Protein AF-A0A061J2G9-F1 (afdb_monomer_lite)

pLDDT: mean 74.99, std 22.45, range [37.53, 98.69]

Radius of gyration: 54.93 Å; chains: 1; bounding box: 123×76×149 Å

Secondary structure (DSSP, 8-state):
----------------S---SS-SS-TTHHHHHHHHHHHHHHHHHHHHHHHHHHHHHHHHHHHHHHHHHHHHHHHHHHHHHHHHHHHHHHHHHHHHHHHHHHHHHHHHHHHHHHHHHHHHHHHHHHHHHHHHHHHHHTT-----PPP------SS--EEEETTEEEE----------------PPP-SS---------------TTHHHHHHHHHHHHHHHHHHHHHHHHHHHHHHHHHHHHHHHHHHT-

Sequence (250 aa):
MMPAAEMTLRHCLCFSSSLSFICGGWGGEGEARLHMALNGFEDENKSLRTKVLVLERELKRRTDECTKLRGELRDFGELKQKNESQRELILALREQIEFLRTAHASAVETLEKKVKEDRDREHRERLQSINARLGAEVCQTNRLPKKLPLEVGASGGLVPTSDGAQVVLKSSDISSLGFAPTQRPVDFLGGRQNPLRQSENAGSGGAEEDEAA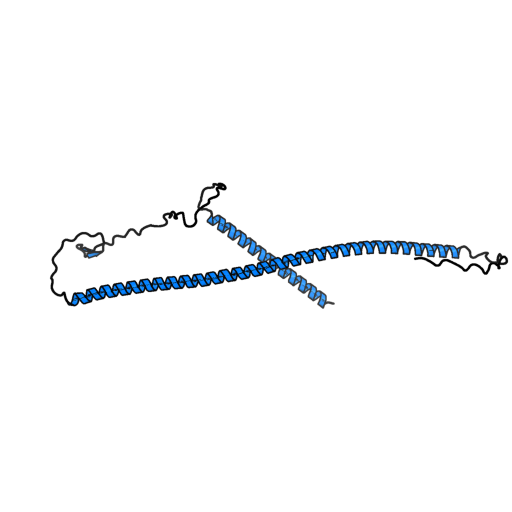RLMEMVKDEALLDVQHAEVADQEEKELRERFEALRRR

Structure (mmCIF, N/CA/C/O backbone):
data_AF-A0A061J2G9-F1
#
_entry.id   AF-A0A061J2G9-F1
#
loop_
_atom_site.group_PDB
_atom_site.id
_atom_site.type_symbol
_atom_site.label_atom_id
_atom_site.label_alt_id
_atom_site.label_comp_id
_atom_site.label_asym_id
_atom_site.label_entity_id
_atom_site.label_seq_id
_atom_site.pdbx_PDB_ins_code
_atom_site.Cartn_x
_atom_site.Cartn_y
_atom_site.Cartn_z
_atom_site.occupancy
_atom_site.B_iso_or_equiv
_atom_site.auth_seq_id
_atom_site.auth_comp_id
_atom_site.auth_asym_id
_atom_site.auth_atom_id
_atom_site.pdbx_PDB_model_num
ATOM 1 N N . MET A 1 1 ? 34.632 36.715 -35.355 1.00 37.69 1 MET A N 1
ATOM 2 C CA . MET A 1 1 ? 36.076 37.019 -35.396 1.00 37.69 1 MET A CA 1
ATOM 3 C C . MET A 1 1 ? 36.746 35.987 -36.288 1.00 37.69 1 MET A C 1
ATOM 5 O O . MET A 1 1 ? 36.924 34.853 -35.877 1.00 37.69 1 MET A O 1
ATOM 9 N N . MET A 1 2 ? 37.004 36.377 -37.532 1.00 44.62 2 MET A N 1
ATOM 10 C CA . MET A 1 2 ? 37.999 35.795 -38.440 1.00 44.62 2 MET A CA 1
ATOM 11 C C . MET A 1 2 ? 39.099 36.859 -38.523 1.00 44.62 2 MET A C 1
ATOM 13 O O . MET A 1 2 ? 38.743 38.043 -38.519 1.00 44.62 2 MET A O 1
ATOM 17 N N . PRO A 1 3 ? 40.392 36.497 -38.511 1.00 51.75 3 PRO A N 1
ATOM 18 C CA . PRO A 1 3 ? 41.088 36.424 -39.801 1.00 51.75 3 PRO A CA 1
ATOM 19 C C . PRO A 1 3 ? 42.292 35.460 -39.830 1.00 51.75 3 PRO A C 1
ATOM 21 O O . PRO A 1 3 ? 42.911 35.196 -38.807 1.00 51.75 3 PRO A O 1
ATOM 24 N N . ALA A 1 4 ? 42.643 34.987 -41.028 1.00 45.41 4 ALA A N 1
ATOM 25 C CA . ALA A 1 4 ? 44.014 34.965 -41.564 1.00 45.41 4 ALA A CA 1
ATOM 26 C C . ALA A 1 4 ? 44.034 34.129 -42.853 1.00 45.41 4 ALA A C 1
ATOM 28 O O . ALA A 1 4 ? 44.402 32.958 -42.865 1.00 45.41 4 ALA A O 1
ATOM 29 N N . ALA A 1 5 ? 43.614 34.754 -43.949 1.00 50.53 5 ALA A N 1
ATOM 30 C CA . ALA A 1 5 ? 44.111 34.417 -45.271 1.00 50.53 5 ALA A CA 1
ATOM 31 C C . ALA A 1 5 ? 45.144 35.490 -45.613 1.00 50.53 5 ALA A C 1
ATOM 33 O O . ALA A 1 5 ? 44.778 36.659 -45.578 1.00 50.53 5 ALA A O 1
ATOM 34 N N . GLU A 1 6 ? 46.395 35.107 -45.885 1.00 47.69 6 GLU A N 1
ATOM 35 C CA . GLU A 1 6 ? 47.205 35.654 -46.984 1.00 47.69 6 GLU A CA 1
ATOM 36 C C . GLU A 1 6 ? 48.650 35.125 -46.992 1.00 47.69 6 GLU A C 1
ATOM 38 O O . GLU A 1 6 ? 49.274 34.914 -45.959 1.00 47.69 6 GLU A O 1
ATOM 43 N N . MET A 1 7 ? 49.168 35.013 -48.219 1.00 44.81 7 MET A N 1
ATOM 44 C CA . MET A 1 7 ? 50.580 34.995 -48.610 1.00 44.81 7 MET A CA 1
ATOM 45 C C . MET A 1 7 ? 51.418 33.739 -48.339 1.00 44.81 7 MET A C 1
ATOM 47 O O . MET A 1 7 ? 52.171 33.660 -47.377 1.00 44.81 7 MET A O 1
ATOM 51 N N . THR A 1 8 ? 51.510 32.871 -49.354 1.00 48.22 8 THR A N 1
ATOM 52 C CA . THR A 1 8 ? 52.787 32.744 -50.091 1.00 48.22 8 THR A CA 1
ATOM 53 C C . THR A 1 8 ? 52.576 32.130 -51.475 1.00 48.22 8 THR A C 1
ATOM 55 O O . THR A 1 8 ? 52.364 30.935 -51.648 1.00 48.22 8 THR A O 1
ATOM 58 N N . LEU A 1 9 ? 52.636 33.000 -52.479 1.00 49.91 9 LEU A N 1
ATOM 59 C CA . LEU A 1 9 ? 52.784 32.682 -53.893 1.00 49.91 9 LEU A CA 1
ATOM 60 C C . LEU A 1 9 ? 54.260 32.910 -54.245 1.00 49.91 9 LEU A C 1
ATOM 62 O O . LEU A 1 9 ? 54.830 33.903 -53.797 1.00 49.91 9 LEU A O 1
ATOM 66 N N . ARG A 1 10 ? 54.797 32.063 -55.135 1.00 49.62 10 ARG A N 1
ATOM 67 C CA . ARG A 1 10 ? 56.100 32.139 -55.837 1.00 49.62 10 ARG A CA 1
ATOM 68 C C . ARG A 1 10 ? 57.242 31.347 -55.200 1.00 49.62 10 ARG A C 1
ATOM 70 O O . ARG A 1 10 ? 57.989 31.862 -54.385 1.00 49.62 10 ARG A O 1
ATOM 77 N N . HIS A 1 11 ? 57.461 30.140 -55.709 1.00 45.72 11 HIS A N 1
ATOM 78 C CA . HIS A 1 11 ? 58.651 29.812 -56.503 1.00 45.72 11 HIS A CA 1
ATOM 79 C C . HIS A 1 11 ? 58.467 28.420 -57.135 1.00 45.72 11 HIS A C 1
ATOM 81 O O . HIS A 1 11 ? 57.746 27.593 -56.591 1.00 45.72 11 HIS A O 1
ATOM 87 N N . CYS A 1 12 ? 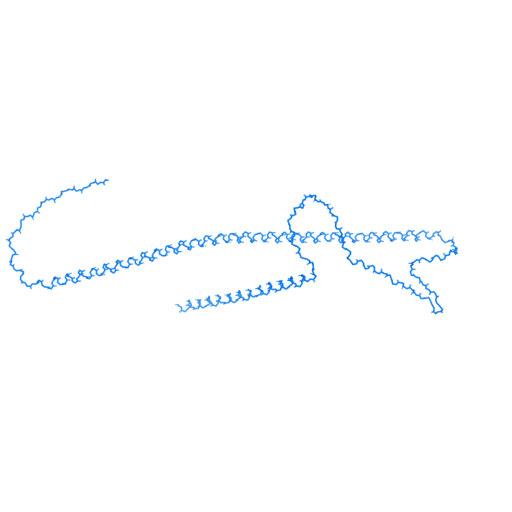59.118 28.192 -58.279 1.00 44.69 12 CYS A N 1
ATOM 88 C CA . CYS A 1 12 ? 59.150 26.950 -59.073 1.00 44.69 12 CYS A CA 1
ATOM 89 C C . CYS A 1 12 ? 58.088 26.791 -60.176 1.00 44.69 12 CYS A C 1
ATOM 91 O O . CYS A 1 12 ? 57.467 25.747 -60.335 1.00 44.69 12 CYS A O 1
ATOM 93 N N . LEU A 1 13 ? 57.991 27.805 -61.040 1.00 47.50 13 LEU A N 1
ATOM 94 C CA . LEU A 1 13 ? 57.798 27.580 -62.475 1.00 47.50 13 LEU A CA 1
ATOM 95 C C . LEU A 1 13 ? 59.172 27.683 -63.146 1.00 47.50 13 LEU A C 1
ATOM 97 O O . LEU A 1 13 ? 59.613 28.787 -63.431 1.00 47.50 13 LEU A O 1
ATOM 101 N N . CYS A 1 14 ? 59.859 26.550 -63.305 1.00 46.00 14 CYS A N 1
ATOM 102 C CA . CYS A 1 14 ? 60.983 26.347 -64.232 1.00 46.00 14 CYS A CA 1
ATOM 103 C C . CYS A 1 14 ? 61.368 24.860 -64.219 1.00 46.00 14 CYS A C 1
ATOM 105 O O . CYS A 1 14 ? 62.360 24.485 -63.613 1.00 46.00 14 CYS A O 1
ATOM 107 N N . PHE A 1 15 ? 60.553 24.007 -64.841 1.00 45.12 15 PHE A N 1
ATOM 108 C CA . PHE A 1 15 ? 61.012 22.742 -65.434 1.00 45.12 15 PHE A CA 1
ATOM 109 C C . PHE A 1 15 ? 59.975 22.293 -66.470 1.00 45.12 15 PHE A C 1
ATOM 111 O O . PHE A 1 15 ? 59.310 21.267 -66.360 1.00 45.12 15 PHE A O 1
ATOM 118 N N . SER A 1 16 ? 59.770 23.147 -67.469 1.00 50.19 16 SER A N 1
ATOM 119 C CA . SER A 1 16 ? 59.160 22.734 -68.720 1.00 50.19 16 SER A CA 1
ATOM 120 C C . SER A 1 16 ? 60.197 21.963 -69.540 1.00 50.19 16 SER A C 1
ATOM 122 O O . SER A 1 16 ? 61.340 22.392 -69.686 1.00 50.19 16 SER A O 1
ATOM 124 N N . SER A 1 17 ? 59.741 20.853 -70.118 1.00 49.09 17 SER A N 1
ATOM 125 C CA . SER A 1 17 ? 60.262 20.301 -71.373 1.00 49.09 17 SER A CA 1
ATOM 126 C C . SER A 1 17 ? 61.558 19.484 -71.308 1.00 49.09 17 SER A C 1
ATOM 128 O O . SER A 1 17 ? 62.581 19.931 -71.811 1.00 49.09 17 SER A O 1
ATOM 130 N N . SER A 1 18 ? 61.500 18.249 -70.783 1.00 50.78 18 SER A N 1
ATOM 131 C CA . SER A 1 18 ? 62.275 17.087 -71.297 1.00 50.78 18 SER A CA 1
ATOM 132 C C . SER A 1 18 ? 61.930 15.773 -70.574 1.00 50.78 18 SER A C 1
ATOM 134 O O . SER A 1 18 ? 62.790 15.138 -69.977 1.00 50.78 18 SER A O 1
ATOM 136 N N . LEU A 1 19 ? 60.667 15.341 -70.615 1.00 49.78 19 LEU A N 1
ATOM 137 C CA . LEU A 1 19 ? 60.272 13.984 -70.193 1.00 49.78 19 LEU A CA 1
ATOM 138 C C . LEU A 1 19 ? 59.046 13.521 -70.994 1.00 49.78 19 LEU A C 1
ATOM 140 O O . LEU A 1 19 ? 57.989 13.205 -70.465 1.00 49.78 19 LEU A O 1
ATOM 144 N N . SER A 1 20 ? 59.188 13.529 -72.318 1.00 51.31 20 SER A N 1
ATOM 145 C CA . SER A 1 20 ? 58.217 12.944 -73.259 1.00 51.31 20 SER A CA 1
ATOM 146 C C . SER A 1 20 ? 58.719 11.620 -73.839 1.00 51.31 20 SER A C 1
ATOM 148 O O . SER A 1 20 ? 58.294 11.202 -74.910 1.00 51.31 20 SER A O 1
ATOM 150 N N . PHE A 1 21 ? 59.656 10.959 -73.162 1.00 48.66 21 PHE A N 1
ATOM 151 C CA . PHE A 1 21 ? 60.282 9.741 -73.652 1.00 48.66 21 PHE A CA 1
ATOM 152 C C . PHE A 1 21 ? 60.485 8.805 -72.460 1.00 48.66 21 PHE A C 1
ATOM 154 O O . PHE A 1 21 ? 61.080 9.210 -71.469 1.00 48.66 21 PHE A O 1
ATOM 161 N N . ILE A 1 22 ? 59.986 7.570 -72.570 1.00 51.88 22 ILE A N 1
ATOM 162 C CA . ILE A 1 22 ? 59.881 6.531 -71.522 1.00 51.88 22 ILE A CA 1
ATOM 163 C C . ILE A 1 22 ? 58.623 6.643 -70.631 1.00 51.88 22 ILE A C 1
ATOM 165 O O . ILE A 1 22 ? 58.697 6.717 -69.414 1.00 51.88 22 ILE A O 1
ATOM 169 N N . CYS A 1 23 ? 57.436 6.589 -71.238 1.00 49.22 23 CYS A N 1
ATOM 170 C CA . CYS A 1 23 ? 56.221 6.085 -70.573 1.00 49.22 23 CYS A CA 1
ATOM 171 C C . CYS A 1 23 ? 55.341 5.340 -71.592 1.00 49.22 23 CYS A C 1
ATOM 173 O O . CYS A 1 23 ? 54.140 5.552 -71.703 1.00 49.22 23 CYS A O 1
ATOM 175 N N . GLY A 1 24 ? 55.967 4.487 -72.405 1.00 48.91 24 GLY A N 1
ATOM 176 C CA . GLY A 1 24 ? 55.263 3.501 -73.217 1.00 48.91 24 GLY A CA 1
ATOM 177 C C . GLY A 1 24 ? 55.342 2.151 -72.517 1.00 48.91 24 GLY A C 1
ATOM 178 O O . GLY A 1 24 ? 56.411 1.551 -72.515 1.00 48.91 24 GLY A O 1
ATOM 179 N N . GLY A 1 25 ? 54.238 1.686 -71.919 1.00 50.94 25 GLY A N 1
ATOM 180 C CA . GLY A 1 25 ? 54.074 0.254 -71.628 1.00 50.94 25 GLY A CA 1
ATOM 181 C C . GLY A 1 25 ? 53.716 -0.195 -70.206 1.00 50.94 25 GLY A C 1
ATOM 182 O O . GLY A 1 25 ? 53.929 -1.364 -69.926 1.00 50.94 25 GLY A O 1
ATOM 183 N N . TRP A 1 26 ? 53.182 0.655 -69.315 1.00 54.44 26 TRP A N 1
ATOM 184 C CA . TRP A 1 26 ? 52.713 0.222 -67.973 1.00 54.44 26 TRP A CA 1
ATOM 185 C C . TRP A 1 26 ? 51.351 0.830 -67.556 1.00 54.44 26 TRP A C 1
ATOM 187 O O . TRP A 1 26 ? 51.037 0.930 -66.375 1.00 54.44 26 TRP A O 1
ATOM 197 N N . GLY A 1 27 ? 50.530 1.270 -68.517 1.00 53.09 27 GLY A N 1
ATOM 198 C CA . GLY A 1 27 ? 49.334 2.089 -68.250 1.00 53.09 27 GLY A CA 1
ATOM 199 C C . GLY A 1 27 ? 48.033 1.349 -67.908 1.00 53.09 27 GLY A C 1
ATOM 200 O O . GLY A 1 27 ? 47.071 2.002 -67.542 1.00 53.09 27 GLY A O 1
ATOM 201 N N . GLY A 1 28 ? 47.964 0.017 -68.015 1.00 55.53 28 GLY A N 1
ATOM 202 C CA . GLY A 1 28 ? 46.698 -0.717 -67.820 1.00 55.53 28 GLY A CA 1
ATOM 203 C C . GLY A 1 28 ? 46.476 -1.267 -66.406 1.00 55.53 28 GLY A C 1
ATOM 204 O O . GLY A 1 28 ? 45.372 -1.213 -65.872 1.00 55.53 28 GLY A O 1
ATOM 205 N N . GLU A 1 29 ? 47.525 -1.795 -65.770 1.00 58.72 29 GLU A N 1
ATOM 206 C CA . GLU A 1 29 ? 47.385 -2.515 -64.493 1.00 58.72 29 GLU A CA 1
ATOM 207 C C . GLU A 1 29 ? 47.345 -1.585 -63.269 1.00 58.72 29 GLU A C 1
ATOM 209 O O . GLU A 1 29 ? 46.709 -1.908 -62.263 1.00 58.72 29 GLU A O 1
ATOM 214 N N . GLY A 1 30 ? 47.990 -0.415 -63.347 1.00 63.91 30 GLY A N 1
ATOM 215 C CA . GLY A 1 30 ? 47.999 0.579 -62.268 1.00 63.91 30 GLY A CA 1
ATOM 216 C C . GLY A 1 30 ? 46.649 1.275 -62.081 1.00 63.91 30 GLY A C 1
ATOM 217 O O . GLY A 1 30 ? 46.169 1.391 -60.954 1.00 63.91 30 GLY A O 1
ATOM 218 N N . GLU A 1 31 ? 45.996 1.672 -63.177 1.00 69.56 31 GLU A N 1
ATOM 219 C CA . GLU A 1 31 ? 44.665 2.297 -63.136 1.00 69.56 31 GLU A CA 1
ATOM 220 C C . GLU A 1 31 ? 43.588 1.314 -62.664 1.00 69.56 31 GLU A C 1
ATOM 222 O O . GLU A 1 31 ? 42.765 1.667 -61.820 1.00 69.56 31 GLU A O 1
ATOM 227 N N . ALA A 1 32 ? 43.639 0.054 -63.112 1.00 74.50 32 ALA A N 1
ATOM 228 C CA . ALA A 1 32 ? 42.714 -0.981 -62.653 1.00 74.50 32 ALA A CA 1
ATOM 229 C C . ALA A 1 32 ? 42.845 -1.254 -61.142 1.00 74.50 32 ALA A C 1
ATOM 231 O O . ALA A 1 32 ? 41.837 -1.401 -60.449 1.00 74.50 32 ALA A O 1
ATOM 232 N N . ARG A 1 33 ? 44.074 -1.267 -60.603 1.00 76.69 33 ARG A N 1
ATOM 233 C CA . ARG A 1 33 ? 44.311 -1.420 -59.156 1.00 76.69 33 ARG A CA 1
ATOM 234 C C . ARG A 1 33 ? 43.811 -0.227 -58.348 1.00 76.69 33 ARG A C 1
ATOM 236 O O . ARG A 1 33 ? 43.223 -0.432 -57.290 1.00 76.69 33 ARG A O 1
ATOM 243 N N . LEU A 1 34 ? 44.009 0.997 -58.835 1.00 80.88 34 LEU A N 1
ATOM 244 C CA . LEU A 1 34 ? 43.495 2.201 -58.177 1.00 80.88 34 LEU A CA 1
ATOM 245 C C . LEU A 1 34 ? 41.964 2.244 -58.195 1.00 80.88 34 LEU A C 1
ATOM 247 O O . LEU A 1 34 ? 41.359 2.560 -57.175 1.00 80.88 34 LEU A O 1
ATOM 251 N N . HIS A 1 35 ? 41.336 1.857 -59.306 1.00 77.56 35 HIS A N 1
ATOM 252 C CA . HIS A 1 35 ? 39.881 1.776 -59.413 1.00 77.56 35 HIS A CA 1
ATOM 253 C C . HIS A 1 35 ? 39.296 0.691 -58.494 1.00 77.56 35 HIS A C 1
ATOM 255 O O . HIS A 1 35 ? 38.289 0.918 -57.829 1.00 77.56 35 HIS A O 1
ATOM 261 N N . MET A 1 36 ? 39.938 -0.480 -58.396 1.00 78.81 36 MET A N 1
ATOM 262 C CA . MET A 1 36 ? 39.526 -1.516 -57.440 1.00 78.81 36 MET A CA 1
ATOM 263 C C . MET A 1 36 ? 39.691 -1.069 -55.982 1.00 78.81 36 MET A C 1
ATOM 265 O O . MET A 1 36 ? 38.806 -1.328 -55.170 1.00 78.81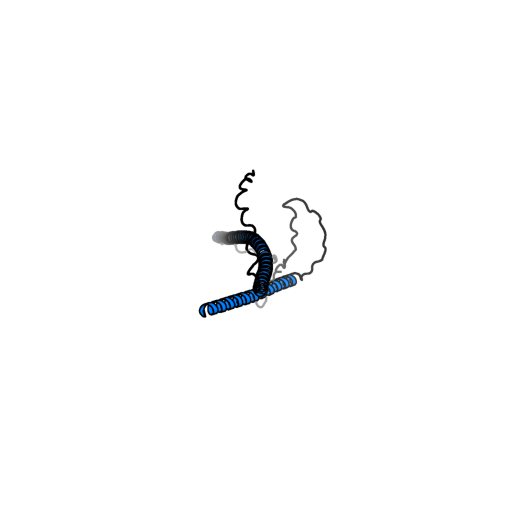 36 MET A O 1
ATOM 269 N N . ALA A 1 37 ? 40.782 -0.374 -55.648 1.00 85.69 37 ALA A N 1
ATOM 270 C CA . ALA A 1 37 ? 40.990 0.167 -54.307 1.00 85.69 37 ALA A CA 1
ATOM 271 C C . ALA A 1 37 ? 39.952 1.247 -53.962 1.00 85.69 37 ALA A C 1
ATOM 273 O O . ALA A 1 37 ? 39.377 1.214 -52.878 1.00 85.69 37 ALA A O 1
ATOM 274 N N . LEU A 1 38 ? 39.664 2.163 -54.893 1.00 88.38 38 LEU A N 1
ATOM 275 C CA . LEU A 1 38 ? 38.648 3.201 -54.722 1.00 88.38 38 LEU A CA 1
ATOM 276 C C . LEU A 1 38 ? 37.257 2.593 -54.492 1.00 88.38 38 LEU A C 1
ATOM 278 O O . LEU A 1 38 ? 36.586 2.969 -53.536 1.00 88.38 38 LEU A O 1
ATOM 282 N N . ASN A 1 39 ? 36.871 1.595 -55.294 1.00 87.88 39 ASN A N 1
ATOM 283 C CA . ASN A 1 39 ? 35.610 0.873 -55.113 1.00 87.88 39 ASN A CA 1
ATOM 284 C C . ASN A 1 39 ? 35.535 0.170 -53.746 1.00 87.88 39 ASN A C 1
ATOM 286 O O . ASN A 1 39 ? 34.500 0.220 -53.086 1.00 87.88 39 ASN A O 1
ATOM 290 N N . GLY A 1 40 ? 36.638 -0.437 -53.291 1.00 91.50 40 GLY A N 1
ATOM 291 C CA . GLY A 1 40 ? 36.725 -1.036 -51.957 1.00 91.50 40 GLY A CA 1
ATOM 292 C C . GLY A 1 40 ? 36.490 -0.012 -50.843 1.00 91.50 40 GLY A C 1
ATOM 293 O O . GLY A 1 40 ? 35.663 -0.237 -49.961 1.00 91.50 40 GLY A O 1
ATOM 294 N N . PHE A 1 41 ? 37.134 1.156 -50.929 1.00 92.06 41 PHE A N 1
ATOM 295 C CA . PHE A 1 41 ? 36.918 2.249 -49.978 1.00 92.06 41 PHE A CA 1
ATOM 296 C C . PHE A 1 41 ? 35.488 2.802 -50.019 1.00 92.06 41 PHE A C 1
ATOM 298 O O . PHE A 1 41 ? 34.935 3.163 -48.977 1.00 92.06 41 PHE A O 1
ATOM 305 N N . GLU A 1 42 ? 34.863 2.875 -51.194 1.00 93.88 42 GLU A N 1
ATOM 306 C CA . GLU A 1 42 ? 33.469 3.304 -51.324 1.00 93.88 42 GLU A CA 1
ATOM 307 C C . GLU A 1 42 ? 32.499 2.329 -50.651 1.00 93.88 42 GLU A C 1
ATOM 309 O O . GLU A 1 42 ? 31.582 2.761 -49.947 1.00 93.88 42 GLU A O 1
ATOM 314 N N . ASP A 1 43 ? 32.702 1.025 -50.824 1.00 94.50 43 ASP A N 1
ATOM 315 C CA . ASP A 1 43 ? 31.855 -0.001 -50.218 1.00 94.50 43 ASP A CA 1
ATOM 316 C C . ASP A 1 43 ? 32.051 -0.085 -48.699 1.00 94.50 43 ASP A C 1
ATOM 318 O O . ASP A 1 43 ? 31.074 -0.191 -47.947 1.00 94.50 43 ASP A O 1
ATOM 322 N N . GLU A 1 44 ? 33.284 0.084 -48.218 1.00 95.50 44 GLU A N 1
ATOM 323 C CA . GLU A 1 44 ? 33.571 0.252 -46.792 1.00 95.50 44 GLU A CA 1
ATOM 324 C C . GLU A 1 44 ? 32.880 1.495 -46.216 1.00 95.50 44 GLU A C 1
ATOM 326 O O . GLU A 1 44 ? 32.243 1.417 -45.164 1.00 95.50 44 GLU A O 1
ATOM 331 N N . ASN A 1 45 ? 32.919 2.632 -46.917 1.00 96.25 45 ASN A N 1
ATOM 332 C CA . ASN A 1 45 ? 32.254 3.860 -46.480 1.00 96.25 45 ASN A CA 1
ATOM 333 C C . ASN A 1 45 ? 30.726 3.685 -46.420 1.00 96.25 45 ASN A C 1
ATOM 335 O O . ASN A 1 45 ? 30.096 4.064 -45.430 1.00 96.25 45 ASN A O 1
ATOM 339 N N . LYS A 1 46 ? 30.116 3.039 -47.424 1.00 97.50 46 LYS A N 1
ATOM 340 C CA . LYS A 1 46 ? 28.680 2.691 -47.412 1.00 97.50 46 LYS A CA 1
ATOM 341 C C . LYS A 1 46 ? 28.332 1.771 -46.236 1.00 97.50 46 LYS A C 1
ATOM 343 O O . LYS A 1 46 ? 27.327 1.996 -45.552 1.00 97.50 46 LYS A O 1
ATOM 348 N N . SER A 1 47 ? 29.169 0.769 -45.966 1.00 97.44 47 SER A N 1
ATOM 349 C CA . SER A 1 47 ? 29.010 -0.144 -44.828 1.00 97.44 47 SER A CA 1
ATOM 350 C C . SER A 1 47 ? 29.077 0.606 -43.496 1.00 97.44 47 SER A C 1
ATOM 352 O O . SER A 1 47 ? 28.192 0.452 -42.652 1.00 97.44 47 SER A O 1
ATOM 354 N N . LEU A 1 48 ? 30.063 1.492 -43.327 1.00 97.75 48 LEU A N 1
ATOM 355 C CA . LEU A 1 48 ? 30.212 2.320 -42.130 1.00 97.75 48 LEU A CA 1
ATOM 356 C C . LEU A 1 48 ? 29.017 3.253 -41.925 1.00 97.75 48 LEU A C 1
ATOM 358 O O . LEU A 1 48 ? 28.472 3.293 -40.825 1.00 97.75 48 LEU A O 1
ATOM 362 N N . ARG A 1 49 ? 28.543 3.933 -42.974 1.00 97.88 49 ARG A N 1
ATOM 363 C CA . ARG A 1 49 ? 27.338 4.778 -42.899 1.00 97.88 49 ARG A CA 1
ATOM 364 C C . ARG A 1 49 ? 26.117 3.984 -42.450 1.00 97.88 49 ARG A C 1
ATOM 366 O O . ARG A 1 49 ? 25.364 4.440 -41.596 1.00 97.88 49 ARG A O 1
ATOM 373 N N . THR A 1 50 ? 25.944 2.775 -42.981 1.00 97.88 50 THR A N 1
ATOM 374 C CA . THR A 1 50 ? 24.832 1.897 -42.596 1.00 97.88 50 THR A CA 1
ATOM 375 C C . THR A 1 50 ? 24.934 1.483 -41.129 1.00 97.88 50 THR A C 1
ATOM 377 O O . THR A 1 50 ? 23.942 1.560 -40.405 1.00 97.88 50 THR A O 1
ATOM 380 N N . LYS A 1 51 ? 26.132 1.106 -40.662 1.00 98.31 51 LYS A N 1
ATOM 381 C CA . LYS A 1 51 ? 26.378 0.767 -39.251 1.00 98.31 51 LYS A CA 1
ATOM 382 C C . LYS A 1 51 ? 26.084 1.945 -38.326 1.00 98.31 51 LYS A C 1
ATOM 384 O O . LYS A 1 51 ? 25.389 1.760 -37.333 1.00 98.31 51 LYS A O 1
ATOM 389 N N . VAL A 1 52 ? 26.548 3.147 -38.670 1.00 98.38 52 VAL A N 1
ATOM 390 C CA . VAL A 1 52 ? 26.269 4.368 -37.897 1.00 98.38 52 VAL A CA 1
ATOM 391 C C . VAL A 1 52 ? 24.763 4.611 -37.800 1.00 98.38 52 VAL A C 1
ATOM 393 O O . VAL A 1 52 ? 24.250 4.756 -36.697 1.00 98.38 52 VAL A O 1
ATOM 396 N N . LEU A 1 53 ? 24.026 4.527 -38.912 1.00 98.25 53 LEU A N 1
ATOM 397 C CA . LEU A 1 53 ? 22.569 4.712 -38.914 1.00 98.25 53 LEU A CA 1
ATOM 398 C C . LEU A 1 53 ? 21.812 3.676 -38.071 1.00 98.25 53 LEU A C 1
ATOM 400 O O . LEU A 1 53 ? 20.730 3.970 -37.556 1.00 98.25 53 LEU A O 1
ATOM 404 N N . VAL A 1 54 ? 22.311 2.441 -37.985 1.00 98.44 54 VAL A N 1
ATOM 405 C CA . VAL A 1 54 ? 21.731 1.409 -37.112 1.00 98.44 54 VAL A CA 1
ATOM 406 C C . VAL A 1 54 ? 22.019 1.743 -35.651 1.00 98.44 54 VAL A C 1
ATOM 408 O O . VAL A 1 54 ? 21.089 1.769 -34.848 1.00 98.44 54 VAL A O 1
ATOM 411 N N . LEU A 1 55 ? 23.268 2.078 -35.323 1.00 98.38 55 LEU A N 1
ATOM 412 C CA . LEU A 1 55 ? 23.675 2.432 -33.963 1.00 98.38 55 LEU A CA 1
ATOM 413 C C . LEU A 1 55 ? 22.953 3.684 -33.446 1.00 98.38 55 LEU A C 1
ATOM 415 O O . LEU A 1 55 ? 22.526 3.707 -32.297 1.00 98.38 55 LEU A O 1
ATOM 419 N N . GLU A 1 56 ? 22.743 4.698 -34.284 1.00 98.44 56 GLU A N 1
ATOM 420 C CA . GLU A 1 56 ? 21.969 5.895 -33.931 1.00 98.44 56 GLU A CA 1
ATOM 421 C C . GLU A 1 56 ? 20.514 5.556 -33.590 1.00 98.44 56 GLU A C 1
ATOM 423 O O . GLU A 1 56 ? 19.966 6.039 -32.594 1.00 98.44 56 GLU A O 1
ATOM 428 N N . ARG A 1 57 ? 19.883 4.680 -34.385 1.00 98.38 57 ARG A N 1
ATOM 429 C CA . ARG A 1 57 ? 18.521 4.199 -34.119 1.00 98.38 57 ARG A CA 1
ATOM 430 C C . ARG A 1 57 ? 18.449 3.392 -32.828 1.00 98.38 57 ARG A C 1
ATOM 432 O O . ARG A 1 57 ? 17.515 3.575 -32.048 1.00 98.38 57 ARG A O 1
ATOM 439 N N . GLU A 1 58 ? 19.427 2.526 -32.584 1.00 98.50 58 GLU A N 1
ATOM 440 C CA . GLU A 1 58 ? 19.498 1.752 -31.348 1.00 98.50 58 GLU A CA 1
ATOM 441 C C . GLU A 1 58 ? 19.714 2.639 -30.126 1.00 98.50 58 GLU A C 1
ATOM 443 O O . GLU A 1 58 ? 19.016 2.462 -29.130 1.00 98.50 58 GLU A O 1
ATOM 448 N N . LEU A 1 59 ? 20.618 3.616 -30.206 1.00 98.50 59 LEU A N 1
ATOM 449 C CA . LEU A 1 59 ? 20.888 4.555 -29.122 1.00 98.50 59 LEU A CA 1
ATOM 450 C C . LEU A 1 59 ? 19.650 5.389 -28.792 1.00 98.50 59 LEU A C 1
ATOM 452 O O . LEU A 1 59 ? 19.323 5.559 -27.616 1.00 98.50 59 LEU A O 1
ATOM 456 N N . LYS A 1 60 ? 18.914 5.844 -29.813 1.00 98.62 60 LYS A N 1
ATOM 457 C CA . LYS A 1 60 ? 17.634 6.532 -29.622 1.00 98.62 60 LYS A CA 1
ATOM 458 C C . LYS A 1 60 ? 16.630 5.639 -28.892 1.00 98.62 60 LYS A C 1
ATOM 460 O O . LYS A 1 60 ? 16.141 6.025 -27.836 1.00 98.62 60 LYS A O 1
ATOM 465 N N . ARG A 1 61 ? 16.416 4.411 -29.377 1.00 98.56 61 ARG A N 1
ATOM 466 C CA . ARG A 1 61 ? 15.511 3.442 -28.737 1.00 98.56 61 ARG A CA 1
ATOM 467 C C . ARG A 1 61 ? 15.900 3.168 -27.281 1.00 98.56 61 ARG A C 1
ATOM 469 O O . ARG A 1 61 ? 15.044 3.200 -26.408 1.00 98.56 61 ARG A O 1
ATOM 476 N N . ARG A 1 62 ? 17.185 2.934 -26.998 1.00 98.50 62 ARG A N 1
ATOM 477 C CA . ARG A 1 62 ? 17.683 2.704 -25.629 1.00 98.50 62 ARG A CA 1
ATOM 478 C C . ARG A 1 62 ? 17.497 3.922 -24.732 1.00 98.50 62 ARG A C 1
ATOM 480 O O . ARG A 1 62 ? 17.240 3.768 -23.542 1.00 98.50 62 ARG A O 1
ATOM 487 N N . THR A 1 63 ? 17.620 5.123 -25.287 1.00 98.62 63 THR A N 1
ATOM 488 C CA . THR A 1 63 ? 17.367 6.367 -24.554 1.00 98.62 63 THR A CA 1
ATOM 489 C C . THR A 1 63 ? 15.885 6.489 -24.206 1.00 98.62 63 THR A C 1
ATOM 491 O O . THR A 1 63 ? 15.565 6.793 -23.059 1.00 98.62 63 THR A O 1
ATOM 494 N N . ASP A 1 64 ? 14.994 6.173 -25.146 1.00 98.56 64 ASP A N 1
ATOM 495 C CA . ASP A 1 64 ? 13.543 6.156 -24.928 1.00 98.56 64 ASP A CA 1
ATOM 496 C C . ASP A 1 64 ? 13.131 5.083 -23.895 1.00 98.56 64 ASP A C 1
ATOM 498 O O . ASP A 1 64 ? 12.312 5.332 -23.012 1.00 98.56 64 ASP A O 1
ATOM 502 N N . GLU A 1 65 ? 13.752 3.900 -23.926 1.00 98.62 65 GLU A N 1
ATOM 503 C CA . GLU A 1 65 ? 13.576 2.869 -22.892 1.00 98.62 65 GLU A CA 1
ATOM 504 C C . GLU A 1 65 ? 14.036 3.373 -21.514 1.00 98.62 65 GLU A C 1
ATOM 506 O O . GLU A 1 65 ? 13.321 3.223 -20.523 1.00 98.62 65 GLU A O 1
ATOM 511 N N . CYS A 1 66 ? 15.202 4.024 -21.437 1.00 98.62 66 CYS A N 1
ATOM 512 C CA . CYS A 1 66 ? 15.709 4.592 -20.187 1.00 98.62 66 CYS A CA 1
ATOM 513 C C . CYS A 1 66 ? 14.788 5.681 -19.619 1.00 98.62 66 CYS A C 1
ATOM 515 O O . CYS A 1 66 ? 14.623 5.767 -18.401 1.00 98.62 66 CYS A O 1
ATOM 517 N N . THR A 1 67 ? 14.209 6.542 -20.460 1.00 98.56 67 THR A N 1
ATOM 518 C CA . THR A 1 67 ? 13.284 7.586 -19.993 1.00 98.56 67 THR A CA 1
ATOM 519 C C . THR A 1 67 ? 11.978 6.984 -19.493 1.00 98.56 67 THR A C 1
ATOM 521 O O . THR A 1 67 ? 11.503 7.403 -18.435 1.00 98.56 67 THR A O 1
ATOM 524 N N . LYS A 1 68 ? 11.455 5.960 -20.179 1.00 98.62 68 LYS A N 1
ATOM 525 C CA . LYS A 1 68 ? 10.283 5.195 -19.742 1.00 98.62 68 LYS A CA 1
ATOM 526 C C . LYS A 1 68 ? 10.517 4.524 -18.385 1.00 98.62 68 LYS A C 1
ATOM 528 O O . LYS A 1 68 ? 9.751 4.772 -17.460 1.00 98.62 68 LYS A O 1
ATOM 533 N N . LEU A 1 69 ? 11.611 3.774 -18.229 1.00 98.69 69 LEU A N 1
ATOM 534 C CA . LEU A 1 69 ? 11.950 3.093 -16.970 1.00 98.69 69 LEU A CA 1
ATOM 535 C C . LEU A 1 69 ? 12.141 4.076 -15.805 1.00 98.69 69 LEU A C 1
ATOM 537 O O . LEU A 1 69 ? 11.740 3.801 -14.679 1.00 98.69 69 LEU A O 1
ATOM 541 N N . ARG A 1 70 ? 12.718 5.258 -16.058 1.00 98.56 70 ARG A N 1
ATOM 542 C CA . ARG A 1 70 ? 12.796 6.323 -15.042 1.00 98.56 70 ARG A CA 1
ATOM 543 C C . ARG A 1 70 ? 11.423 6.872 -14.657 1.00 98.56 70 ARG A C 1
ATOM 545 O O . ARG A 1 70 ? 11.271 7.323 -13.527 1.00 98.56 70 ARG A O 1
ATOM 552 N N . GLY A 1 71 ? 10.465 6.890 -15.583 1.00 98.62 71 GLY A N 1
ATOM 553 C CA . GLY A 1 71 ? 9.068 7.212 -15.294 1.00 98.62 71 GLY A CA 1
ATOM 554 C C . GLY A 1 71 ? 8.448 6.174 -14.369 1.00 98.62 71 GLY A C 1
ATOM 555 O O . GLY A 1 71 ? 8.049 6.519 -13.264 1.00 98.62 71 GLY A O 1
ATOM 556 N N . GLU A 1 72 ? 8.507 4.905 -14.766 1.00 98.50 72 GLU A N 1
ATOM 557 C CA . GLU A 1 72 ? 7.966 3.782 -13.988 1.00 98.50 72 GLU A CA 1
ATOM 558 C C . GLU A 1 72 ? 8.570 3.703 -12.575 1.00 98.50 72 GLU A C 1
ATOM 560 O O . GLU A 1 72 ? 7.855 3.464 -11.605 1.00 98.50 72 GLU A O 1
ATOM 565 N N . LEU A 1 73 ? 9.872 3.977 -12.419 1.00 98.44 73 LEU A N 1
ATOM 566 C CA . LEU A 1 73 ? 10.520 4.037 -11.103 1.00 98.44 73 LEU A CA 1
ATOM 567 C C . LEU A 1 73 ? 9.979 5.159 -10.207 1.00 98.44 73 LEU A C 1
ATOM 569 O O . LEU A 1 73 ? 9.919 4.982 -8.990 1.00 98.44 73 LEU A O 1
ATOM 573 N N . ARG A 1 74 ? 9.601 6.311 -10.777 1.00 98.31 74 ARG A N 1
ATOM 574 C CA . ARG A 1 74 ? 8.969 7.391 -10.002 1.00 98.31 74 ARG A CA 1
ATOM 575 C C . ARG A 1 74 ? 7.571 6.988 -9.562 1.00 98.31 74 ARG A C 1
ATOM 577 O O . ARG A 1 74 ? 7.272 7.112 -8.379 1.00 98.31 74 ARG A O 1
ATOM 584 N N . ASP A 1 75 ? 6.780 6.436 -10.476 1.00 98.25 75 ASP A N 1
ATOM 585 C CA . ASP A 1 75 ? 5.418 5.979 -10.188 1.00 98.25 75 ASP A CA 1
ATOM 586 C C . ASP A 1 75 ? 5.427 4.891 -9.099 1.00 98.25 75 ASP A C 1
ATOM 588 O O . ASP A 1 75 ? 4.635 4.925 -8.153 1.00 98.25 75 ASP A O 1
ATOM 592 N N . PHE A 1 76 ? 6.389 3.964 -9.167 1.00 98.50 76 PHE A N 1
ATOM 593 C CA . PHE A 1 76 ? 6.604 2.960 -8.125 1.00 98.50 76 PHE A CA 1
ATOM 594 C C . PHE A 1 76 ? 6.995 3.590 -6.780 1.00 98.50 76 PHE A C 1
ATOM 596 O O . PHE A 1 76 ? 6.527 3.148 -5.730 1.00 98.50 76 PHE A O 1
ATOM 603 N N . GLY A 1 77 ? 7.817 4.642 -6.794 1.00 98.38 77 GLY A N 1
ATOM 604 C CA . GLY A 1 77 ? 8.163 5.412 -5.599 1.00 98.38 77 GLY A CA 1
ATOM 605 C C . GLY A 1 77 ? 6.941 6.041 -4.922 1.00 98.38 77 GLY A C 1
ATOM 606 O O . GLY A 1 77 ? 6.781 5.919 -3.707 1.00 98.38 77 GLY A O 1
ATOM 607 N N . GLU A 1 78 ? 6.040 6.646 -5.698 1.00 98.06 78 GLU A N 1
ATOM 608 C CA . GLU A 1 78 ? 4.789 7.215 -5.178 1.00 98.06 78 GLU A CA 1
ATOM 609 C C . GLU A 1 78 ? 3.860 6.139 -4.603 1.00 98.06 78 GLU A C 1
ATOM 611 O O . GLU A 1 78 ? 3.262 6.322 -3.539 1.00 98.06 78 GLU A O 1
ATOM 616 N N . LEU A 1 79 ? 3.743 4.996 -5.287 1.00 98.38 79 LEU A N 1
ATOM 617 C CA . LEU A 1 79 ? 2.936 3.873 -4.813 1.00 98.38 79 LEU A CA 1
ATOM 618 C C . LEU A 1 79 ? 3.488 3.300 -3.504 1.00 98.38 79 LEU A C 1
ATOM 620 O O . LEU A 1 79 ? 2.720 3.022 -2.583 1.00 98.38 79 LEU A O 1
ATOM 624 N N . LYS A 1 80 ? 4.815 3.171 -3.399 1.00 98.56 80 LYS A N 1
ATOM 625 C CA . LYS A 1 80 ? 5.490 2.735 -2.175 1.00 98.56 80 LYS A CA 1
ATOM 626 C C . LYS A 1 80 ? 5.176 3.671 -1.008 1.00 98.56 80 LYS A C 1
ATOM 628 O O . LYS A 1 80 ? 4.777 3.189 0.047 1.00 98.56 80 LYS A O 1
ATOM 633 N N . GLN A 1 81 ? 5.270 4.986 -1.209 1.00 98.44 81 GLN A N 1
ATOM 634 C CA . GLN A 1 81 ? 4.950 5.971 -0.172 1.00 98.44 81 GLN A CA 1
ATOM 635 C C . GLN A 1 81 ? 3.483 5.876 0.277 1.00 98.44 81 GLN A C 1
ATOM 637 O O . GLN A 1 81 ? 3.190 5.904 1.473 1.00 98.44 81 GLN A O 1
ATOM 642 N N . LYS A 1 82 ? 2.546 5.710 -0.668 1.00 98.38 82 LYS A N 1
ATOM 643 C CA . LYS A 1 82 ? 1.128 5.477 -0.342 1.00 98.38 82 LYS A CA 1
ATOM 644 C C . LYS A 1 82 ? 0.953 4.198 0.477 1.00 98.38 82 LYS A C 1
ATOM 646 O O . LYS A 1 82 ? 0.256 4.226 1.488 1.00 98.38 82 LYS A O 1
ATOM 651 N N . ASN A 1 83 ? 1.607 3.105 0.088 1.00 98.56 83 ASN A N 1
ATOM 652 C CA . ASN A 1 83 ? 1.538 1.838 0.815 1.00 98.56 83 ASN A CA 1
ATOM 653 C C . ASN A 1 83 ? 2.090 1.963 2.244 1.00 98.56 83 ASN A C 1
ATOM 655 O O . ASN A 1 83 ? 1.459 1.481 3.180 1.00 98.56 83 ASN A O 1
ATOM 659 N N . GLU A 1 84 ? 3.216 2.653 2.428 1.00 98.50 84 GLU A N 1
ATOM 660 C CA . GLU A 1 84 ? 3.791 2.939 3.749 1.00 98.50 84 GLU A CA 1
ATOM 661 C C . GLU A 1 84 ? 2.816 3.746 4.618 1.00 98.50 84 GLU A C 1
ATOM 663 O O . GLU A 1 84 ? 2.503 3.324 5.730 1.00 98.50 84 GLU A O 1
ATOM 668 N N . SER A 1 85 ? 2.215 4.811 4.075 1.00 98.12 85 SER A N 1
ATOM 669 C CA . SER A 1 85 ? 1.214 5.606 4.807 1.00 98.12 85 SER A CA 1
ATOM 670 C C . SER A 1 85 ? -0.033 4.800 5.201 1.00 98.12 85 SER A C 1
ATOM 672 O O . SER A 1 85 ? -0.589 4.975 6.285 1.00 98.12 85 SER A O 1
ATOM 674 N N . GLN A 1 86 ? -0.466 3.866 4.348 1.00 98.56 86 GLN A N 1
ATOM 675 C CA . GLN A 1 86 ? -1.592 2.982 4.647 1.00 98.56 86 GLN A CA 1
ATOM 676 C C . GLN A 1 86 ? -1.233 1.962 5.731 1.00 98.56 86 GLN A C 1
ATOM 678 O O . GLN A 1 86 ? -2.061 1.681 6.595 1.00 98.56 86 GLN A O 1
ATOM 683 N N . ARG A 1 87 ? -0.002 1.432 5.730 1.00 98.62 87 ARG A N 1
ATOM 684 C CA . ARG A 1 87 ? 0.487 0.542 6.795 1.00 98.62 87 ARG A CA 1
ATOM 685 C C . ARG A 1 87 ? 0.504 1.253 8.144 1.00 98.62 87 ARG A C 1
ATOM 687 O O . ARG A 1 87 ? 0.022 0.683 9.118 1.00 98.62 87 ARG A O 1
ATOM 694 N N . GLU A 1 88 ? 1.000 2.487 8.195 1.00 98.50 88 GLU A N 1
ATOM 695 C CA . GLU A 1 88 ? 0.991 3.308 9.414 1.00 98.50 88 GLU A CA 1
ATOM 696 C C . GLU A 1 88 ? -0.435 3.548 9.924 1.00 98.50 88 GLU A C 1
ATOM 698 O O . GLU A 1 88 ? -0.711 3.356 11.109 1.00 98.50 88 GLU A O 1
ATOM 703 N N . LEU A 1 89 ? -1.371 3.876 9.027 1.00 98.50 89 LEU A N 1
ATOM 704 C CA . LEU A 1 89 ? -2.778 4.045 9.385 1.00 98.50 89 LEU A CA 1
ATOM 705 C C . LEU A 1 89 ? -3.394 2.753 9.943 1.00 98.50 89 LEU A C 1
ATOM 707 O O . LEU A 1 89 ? -4.105 2.794 10.944 1.00 98.50 89 LEU A O 1
ATOM 711 N N . ILE A 1 90 ? -3.116 1.601 9.326 1.00 98.50 90 ILE A N 1
ATOM 712 C CA . ILE A 1 90 ? -3.603 0.301 9.808 1.00 98.50 90 ILE A CA 1
ATOM 713 C C . ILE A 1 90 ? -3.072 0.011 11.214 1.00 98.50 90 ILE A C 1
ATOM 715 O O . ILE A 1 90 ? -3.827 -0.472 12.058 1.00 98.50 90 ILE A O 1
ATOM 719 N N . LEU A 1 91 ? -1.798 0.306 11.483 1.00 98.56 91 LEU A N 1
ATOM 720 C CA . LEU A 1 91 ? -1.216 0.135 12.815 1.00 98.56 91 LEU A CA 1
ATOM 721 C C . LEU A 1 91 ? -1.910 1.035 13.842 1.00 98.56 91 LEU A C 1
ATOM 723 O O . LEU A 1 91 ? -2.370 0.530 14.863 1.00 98.56 91 LEU A O 1
ATOM 727 N N . ALA A 1 92 ? -2.099 2.319 13.530 1.00 98.44 92 ALA A N 1
ATOM 728 C CA . ALA A 1 92 ? -2.802 3.251 14.410 1.00 98.44 92 ALA A CA 1
ATOM 729 C C . ALA A 1 92 ? -4.249 2.807 14.700 1.00 98.44 92 ALA A C 1
ATOM 731 O O . ALA A 1 92 ? -4.715 2.872 15.837 1.00 98.44 92 ALA A O 1
ATOM 732 N N . LEU A 1 93 ? -4.970 2.311 13.689 1.00 98.44 93 LEU A N 1
ATOM 733 C CA . LEU A 1 93 ? -6.329 1.792 13.865 1.00 98.44 93 LEU A CA 1
ATOM 734 C C . LEU A 1 93 ? -6.354 0.516 14.719 1.00 98.44 93 LEU A C 1
ATOM 736 O O . LEU A 1 93 ? -7.252 0.347 15.543 1.00 98.44 93 LEU A O 1
ATOM 740 N N . ARG A 1 94 ? -5.367 -0.375 14.568 1.00 98.50 94 ARG A N 1
ATOM 741 C CA . ARG A 1 94 ? -5.230 -1.568 15.421 1.00 98.50 94 ARG A CA 1
ATOM 742 C C . ARG A 1 94 ? -4.970 -1.189 16.877 1.00 98.50 94 ARG A C 1
ATOM 744 O O . ARG A 1 94 ? -5.603 -1.761 17.761 1.00 98.50 94 ARG A O 1
ATOM 751 N N . GLU A 1 95 ? -4.109 -0.206 17.122 1.00 98.50 95 GLU A N 1
ATOM 752 C CA . GLU A 1 95 ? -3.863 0.334 18.464 1.00 98.50 95 GLU A CA 1
ATOM 753 C C . GLU A 1 95 ? -5.137 0.930 19.077 1.00 98.50 95 GLU A C 1
ATOM 755 O O . GLU A 1 95 ? -5.447 0.660 20.237 1.00 98.50 95 GLU A O 1
ATOM 760 N N . GLN A 1 96 ? -5.930 1.673 18.296 1.00 98.25 96 GLN A N 1
ATOM 761 C CA . GLN A 1 96 ? -7.218 2.204 18.756 1.00 98.25 96 GLN A CA 1
ATOM 762 C C . GLN A 1 96 ? -8.214 1.098 19.113 1.00 98.25 96 GLN A C 1
ATOM 764 O O . GLN A 1 96 ? -8.895 1.194 20.134 1.00 98.25 96 GLN A O 1
ATOM 769 N N . ILE A 1 97 ? -8.299 0.040 18.304 1.00 98.56 97 ILE A N 1
ATOM 770 C CA . ILE A 1 97 ? -9.162 -1.111 18.600 1.00 98.56 97 ILE A CA 1
ATOM 771 C C . ILE A 1 97 ? -8.732 -1.774 19.909 1.00 98.56 97 ILE A C 1
ATOM 773 O O . ILE A 1 97 ? -9.585 -2.095 20.735 1.00 98.56 97 ILE A O 1
ATOM 777 N N . GLU A 1 98 ? -7.432 -1.958 20.127 1.00 98.56 98 GLU A N 1
ATOM 778 C CA . GLU A 1 98 ? -6.924 -2.586 21.347 1.00 98.56 98 GLU A CA 1
ATOM 779 C C . GLU A 1 98 ? -7.161 -1.713 22.586 1.00 98.56 98 GLU A C 1
ATOM 781 O O . GLU A 1 98 ? -7.615 -2.191 23.630 1.00 98.56 98 GLU A O 1
ATOM 786 N N . PHE A 1 99 ? -6.967 -0.401 22.454 1.00 98.31 99 PHE A N 1
ATOM 787 C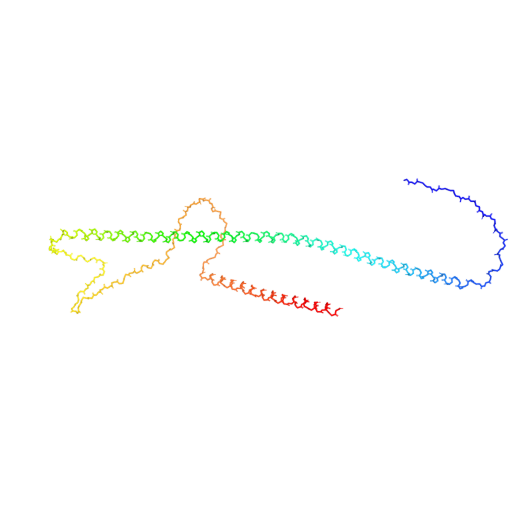 CA . PHE A 1 99 ? -7.330 0.559 23.490 1.00 98.31 99 PHE A CA 1
ATOM 788 C C . PHE A 1 99 ? -8.828 0.494 23.833 1.00 98.31 99 PHE A C 1
ATOM 790 O O . PHE A 1 99 ? -9.205 0.449 25.002 1.00 98.31 99 PHE A O 1
ATOM 797 N N . LEU A 1 100 ? -9.704 0.434 22.828 1.00 98.31 100 LEU A N 1
ATOM 798 C CA . LEU A 1 100 ? -11.147 0.334 23.056 1.00 98.31 100 LEU A CA 1
ATOM 799 C C . LEU A 1 100 ? -11.542 -1.005 23.688 1.00 98.31 100 LEU A C 1
ATOM 801 O O . LEU A 1 100 ? -12.401 -1.027 24.567 1.00 98.31 100 LEU A O 1
ATOM 805 N N . ARG A 1 101 ? -10.910 -2.114 23.290 1.00 98.44 101 ARG A N 1
ATOM 806 C CA . ARG A 1 101 ? -11.143 -3.440 23.886 1.00 98.44 101 ARG A CA 1
ATOM 807 C C . ARG A 1 101 ? -10.764 -3.473 25.359 1.00 98.44 101 ARG A C 1
ATOM 809 O O . ARG A 1 101 ? -11.553 -3.950 26.172 1.00 98.44 101 ARG A O 1
ATOM 816 N N . THR A 1 102 ? -9.596 -2.940 25.707 1.00 98.31 102 THR A N 1
ATOM 817 C CA . THR A 1 102 ? -9.130 -2.875 27.101 1.00 98.31 102 THR A CA 1
ATOM 818 C C . THR A 1 102 ? -10.004 -1.948 27.947 1.00 98.31 102 THR A C 1
ATOM 820 O O . THR A 1 102 ? -10.406 -2.323 29.049 1.00 98.31 102 THR A O 1
ATOM 823 N N . ALA A 1 103 ? -10.394 -0.784 27.417 1.00 97.94 103 ALA A N 1
ATOM 824 C CA . ALA A 1 103 ? -11.329 0.121 28.084 1.00 97.94 103 ALA A CA 1
ATOM 825 C C . ALA A 1 103 ? -12.712 -0.522 28.293 1.00 97.94 103 ALA A C 1
ATOM 827 O O . ALA A 1 103 ? -13.289 -0.410 29.374 1.00 97.94 103 ALA A O 1
ATOM 828 N N . HIS A 1 104 ? -13.227 -1.235 27.287 1.00 98.25 104 HIS A N 1
ATOM 829 C CA . HIS A 1 104 ? -14.491 -1.961 27.381 1.00 98.25 104 HIS A CA 1
ATOM 830 C C . HIS A 1 104 ? -14.425 -3.085 28.421 1.00 98.25 104 HIS A C 1
ATOM 832 O O . HIS A 1 104 ? -15.314 -3.178 29.262 1.00 98.25 104 HIS A O 1
ATOM 838 N N . ALA A 1 105 ? -13.370 -3.905 28.409 1.00 98.38 105 ALA A N 1
ATOM 839 C CA . ALA A 1 105 ? -13.171 -4.962 29.400 1.00 98.38 105 ALA A CA 1
ATOM 840 C C . ALA A 1 105 ? -13.143 -4.392 30.828 1.00 98.38 105 ALA A C 1
ATOM 842 O O . ALA A 1 105 ? -13.873 -4.865 31.695 1.00 98.38 105 ALA A O 1
ATOM 843 N N . SER A 1 106 ? -12.398 -3.303 31.043 1.00 98.38 106 SER A N 1
ATOM 844 C CA . SER A 1 106 ? -12.365 -2.611 32.333 1.00 98.38 106 SER A CA 1
ATOM 845 C C . SER A 1 106 ? -13.746 -2.083 32.745 1.00 98.38 106 SER A C 1
ATOM 847 O O . SER A 1 106 ? -14.168 -2.270 33.887 1.00 98.38 106 SER A O 1
ATOM 849 N N . ALA A 1 107 ? -14.496 -1.472 31.823 1.00 98.25 107 ALA A N 1
ATOM 850 C CA . ALA A 1 107 ? -15.847 -0.996 32.103 1.00 98.25 107 ALA A CA 1
ATOM 851 C C . ALA A 1 107 ? -16.794 -2.147 32.493 1.00 98.25 107 ALA A C 1
ATOM 853 O O . ALA A 1 107 ? -17.534 -2.024 33.471 1.00 98.25 107 ALA A O 1
ATOM 854 N N . VAL A 1 108 ? -16.729 -3.284 31.794 1.00 98.50 108 VAL A N 1
ATOM 855 C CA . VAL A 1 108 ? -17.514 -4.485 32.120 1.00 98.50 108 VAL A CA 1
ATOM 856 C C . VAL A 1 108 ? -17.167 -5.009 33.515 1.00 98.50 108 VAL A C 1
ATOM 858 O O . VAL A 1 108 ? -18.073 -5.201 34.324 1.00 98.50 108 VAL A O 1
ATOM 861 N N . GLU A 1 109 ? -15.883 -5.133 33.859 1.00 98.31 109 GLU A N 1
ATOM 862 C CA . GLU A 1 109 ? -15.453 -5.556 35.200 1.00 98.31 109 GLU A CA 1
ATOM 863 C C . GLU A 1 109 ? -15.970 -4.617 36.302 1.00 98.31 109 GLU A C 1
ATOM 865 O O . GLU A 1 109 ? -16.414 -5.066 37.365 1.00 98.31 109 GLU A O 1
ATOM 870 N N . THR A 1 110 ? -15.962 -3.299 36.064 1.00 98.38 110 THR A N 1
ATOM 871 C CA . THR A 1 110 ? -16.506 -2.339 37.040 1.00 98.38 110 THR A CA 1
ATOM 872 C C . THR A 1 110 ? -18.015 -2.4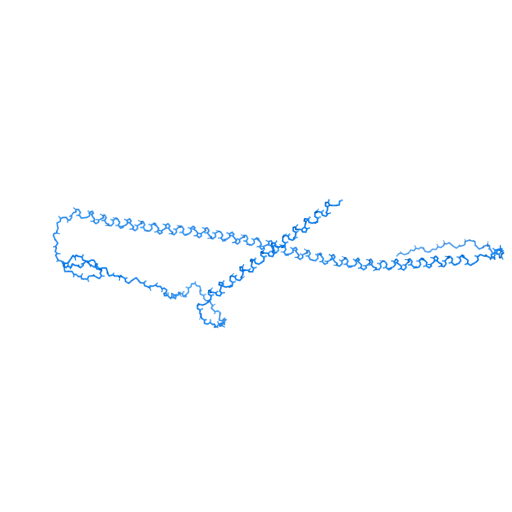96 37.231 1.00 98.38 110 THR A C 1
ATOM 874 O O . THR A 1 110 ? -18.493 -2.404 38.367 1.00 98.38 110 THR A O 1
ATOM 877 N N . LEU A 1 111 ? -18.763 -2.778 36.159 1.00 98.12 111 LEU A N 1
ATOM 878 C CA . LEU A 1 111 ? -20.201 -3.037 36.222 1.00 98.12 111 LEU A CA 1
ATOM 879 C C . LEU A 1 111 ? -20.497 -4.339 36.967 1.00 98.12 111 LEU A C 1
ATOM 881 O O . LEU A 1 111 ? -21.334 -4.347 37.868 1.00 98.12 111 LEU A O 1
ATOM 885 N N . GLU A 1 112 ? -19.782 -5.419 36.663 1.00 98.31 112 GLU A N 1
ATOM 886 C CA . GLU A 1 112 ? -19.934 -6.702 37.354 1.00 98.31 112 GLU A CA 1
ATOM 887 C C . GLU A 1 112 ? -19.640 -6.581 38.851 1.00 98.31 112 GLU A C 1
ATOM 889 O O . GLU A 1 112 ? -20.393 -7.095 39.687 1.00 98.31 112 GLU A O 1
ATOM 894 N N . LYS A 1 113 ? -18.590 -5.832 39.210 1.00 98.44 113 LYS A N 1
ATOM 895 C CA . LYS A 1 113 ? -18.268 -5.527 40.605 1.00 98.44 113 LYS A CA 1
ATOM 896 C C . LYS A 1 113 ? -19.406 -4.772 41.291 1.00 98.44 113 LYS A C 1
ATOM 898 O O . LYS A 1 113 ? -19.780 -5.140 42.404 1.00 98.44 113 LYS A O 1
ATOM 903 N N . LYS A 1 114 ? -19.986 -3.759 40.641 1.00 97.94 114 LYS A N 1
ATOM 904 C CA . LYS A 1 114 ? -21.119 -2.993 41.189 1.00 97.94 114 LYS A CA 1
ATOM 905 C C . LYS A 1 114 ? -22.360 -3.856 41.378 1.00 97.94 114 LYS A C 1
ATOM 907 O O . LYS A 1 114 ? -22.945 -3.845 42.456 1.00 97.94 114 LYS A O 1
ATOM 912 N N . VAL A 1 115 ? -22.687 -4.685 40.391 1.00 98.44 115 VAL A N 1
ATOM 913 C CA . VAL A 1 115 ? -23.795 -5.643 40.474 1.00 98.44 115 VAL A CA 1
ATOM 914 C C . VAL A 1 115 ? -23.596 -6.620 41.638 1.00 98.44 115 VAL A C 1
ATOM 916 O O . VAL A 1 115 ? -24.545 -6.922 42.363 1.00 98.44 115 VAL A O 1
ATOM 919 N N . LYS A 1 116 ? -22.370 -7.107 41.859 1.00 98.31 116 LYS A N 1
ATOM 920 C CA . LYS A 1 116 ? -22.054 -7.960 43.011 1.00 98.31 116 LYS A CA 1
ATOM 921 C C . LYS A 1 116 ? -22.198 -7.209 44.339 1.00 98.31 116 LYS A C 1
ATOM 923 O O . LYS A 1 116 ? -22.841 -7.721 45.249 1.00 98.31 116 LYS A O 1
ATOM 928 N N . GLU A 1 117 ? -21.658 -5.994 44.438 1.00 98.00 117 GLU A N 1
ATOM 929 C CA . GLU A 1 117 ? -21.786 -5.137 45.626 1.00 98.00 117 GLU A CA 1
ATOM 930 C C . GLU A 1 117 ? -23.254 -4.850 45.979 1.00 98.00 117 GLU A C 1
ATOM 932 O O . GLU A 1 117 ? -23.602 -4.849 47.162 1.00 98.00 117 GLU A O 1
ATOM 937 N N . ASP A 1 118 ? -24.107 -4.622 44.977 1.00 97.81 118 ASP A N 1
ATOM 938 C CA . ASP A 1 118 ? -25.543 -4.391 45.153 1.00 97.81 118 ASP A CA 1
ATOM 939 C C . ASP A 1 118 ? -26.260 -5.650 45.665 1.00 97.81 118 ASP A C 1
ATOM 941 O O . ASP A 1 118 ? -27.005 -5.568 46.642 1.00 97.81 118 ASP A O 1
ATOM 945 N N . ARG A 1 119 ? -25.972 -6.829 45.092 1.00 97.88 119 ARG A N 1
ATOM 946 C CA . ARG A 1 119 ? -26.511 -8.117 45.578 1.00 97.88 119 ARG A CA 1
ATOM 947 C C . ARG A 1 119 ? -26.076 -8.417 47.013 1.00 97.88 119 ARG A C 1
ATOM 949 O O . ARG A 1 119 ? -26.895 -8.821 47.837 1.00 97.88 119 ARG A O 1
ATOM 956 N N . ASP A 1 120 ? -24.802 -8.194 47.330 1.00 97.94 120 ASP A N 1
ATOM 957 C CA . ASP A 1 120 ? -24.262 -8.412 48.674 1.00 97.94 120 ASP A CA 1
ATOM 958 C C . ASP A 1 120 ? -24.871 -7.430 49.686 1.00 97.94 120 ASP A C 1
ATOM 960 O O . ASP A 1 120 ? -25.121 -7.791 50.839 1.00 97.94 120 ASP A O 1
ATOM 964 N N . ARG A 1 121 ? -25.122 -6.180 49.273 1.00 98.00 121 ARG A N 1
ATOM 965 C CA . ARG A 1 121 ? -25.803 -5.169 50.094 1.00 98.00 121 ARG A CA 1
ATOM 966 C C . ARG A 1 121 ? -27.236 -5.590 50.391 1.00 98.00 121 ARG A C 1
ATOM 968 O O . ARG A 1 121 ? -27.597 -5.650 51.563 1.00 98.00 121 ARG A O 1
ATOM 975 N N . GLU A 1 122 ? -27.996 -5.961 49.366 1.00 97.31 122 GLU A N 1
ATOM 976 C CA . GLU A 1 122 ? -29.373 -6.429 49.522 1.00 97.31 122 GLU A CA 1
ATOM 977 C C . GLU A 1 122 ? -29.441 -7.673 50.423 1.00 97.31 122 GLU A C 1
ATOM 979 O O . GLU A 1 122 ? -30.285 -7.769 51.315 1.00 97.31 122 GLU A O 1
ATOM 984 N N . HIS A 1 123 ? -28.513 -8.620 50.257 1.00 97.25 123 HIS A N 1
ATOM 985 C CA . HIS A 1 123 ? -28.434 -9.796 51.118 1.00 97.25 123 HIS A CA 1
ATOM 986 C C . HIS A 1 123 ? -28.171 -9.427 52.588 1.00 97.25 123 HIS A C 1
ATOM 988 O O . HIS A 1 123 ? -28.846 -9.945 53.483 1.00 97.25 123 HIS A O 1
ATOM 994 N N . ARG A 1 124 ? -27.240 -8.496 52.851 1.00 97.38 124 ARG A N 1
ATOM 995 C CA . ARG A 1 124 ? -26.977 -7.985 54.207 1.00 97.38 124 ARG A CA 1
ATOM 996 C C . ARG A 1 124 ? -28.203 -7.297 54.806 1.00 97.38 124 ARG A C 1
ATOM 998 O O . ARG A 1 124 ? -28.522 -7.561 55.962 1.00 97.38 124 ARG A O 1
ATOM 1005 N N . GLU A 1 125 ? -28.906 -6.469 54.038 1.00 96.31 125 GLU A N 1
ATOM 1006 C CA . GLU A 1 125 ? -30.131 -5.783 54.479 1.00 96.31 125 GLU A CA 1
ATOM 1007 C C . GLU A 1 125 ? -31.256 -6.776 54.817 1.00 96.31 125 GLU A C 1
ATOM 1009 O O . GLU A 1 125 ? -31.932 -6.636 55.843 1.00 96.31 125 GLU A O 1
ATOM 1014 N N . ARG A 1 126 ? -31.420 -7.836 54.013 1.00 95.75 126 ARG A N 1
ATOM 1015 C CA . ARG A 1 126 ? -32.374 -8.925 54.285 1.00 95.75 126 ARG A CA 1
ATOM 1016 C C . ARG A 1 126 ? -32.032 -9.669 55.579 1.00 95.75 126 ARG A C 1
ATOM 1018 O O . ARG A 1 126 ? -32.920 -9.883 56.402 1.00 95.75 126 ARG A O 1
ATOM 1025 N N . LEU A 1 127 ? -30.762 -10.021 55.795 1.00 95.25 127 LEU A N 1
ATOM 1026 C CA . LEU A 1 127 ? -30.315 -10.674 57.033 1.00 95.25 127 LEU A CA 1
ATOM 1027 C C . LEU A 1 127 ? -30.506 -9.779 58.261 1.00 95.25 127 LEU A C 1
ATOM 1029 O O . LEU A 1 127 ? -30.991 -10.247 59.289 1.00 95.25 127 LEU A O 1
ATOM 1033 N N . GLN A 1 128 ? -30.176 -8.489 58.156 1.00 94.88 128 GLN A N 1
ATOM 1034 C CA . GLN A 1 128 ? -30.408 -7.519 59.230 1.00 94.88 128 GLN A CA 1
ATOM 1035 C C . GLN A 1 128 ? -31.899 -7.399 59.563 1.00 94.88 128 GLN A C 1
ATOM 1037 O O . GLN A 1 128 ? -32.268 -7.415 60.735 1.00 94.88 128 GLN A O 1
ATOM 1042 N N . SER A 1 129 ? -32.761 -7.358 58.544 1.00 93.75 129 SER A N 1
ATOM 1043 C CA . SER A 1 129 ? -34.217 -7.308 58.717 1.00 93.75 129 SER A CA 1
ATOM 1044 C C . SER A 1 129 ? -34.770 -8.561 59.406 1.00 93.75 129 SER A C 1
ATOM 1046 O O . SER A 1 129 ? -35.628 -8.455 60.282 1.00 93.75 129 SER A O 1
ATOM 1048 N N . ILE A 1 130 ? -34.274 -9.751 59.047 1.00 93.00 130 ILE A N 1
ATOM 1049 C CA . ILE A 1 130 ? -34.657 -11.023 59.685 1.00 93.00 130 ILE A CA 1
ATOM 1050 C C . ILE A 1 130 ? -34.182 -11.062 61.142 1.00 93.00 130 ILE A C 1
ATOM 1052 O O . ILE A 1 130 ? -34.974 -11.362 62.035 1.00 93.00 130 ILE A O 1
ATOM 1056 N N . ASN A 1 131 ? -32.924 -10.700 61.399 1.00 90.44 131 ASN A N 1
ATOM 1057 C CA . ASN A 1 131 ? -32.369 -10.666 62.752 1.00 90.44 131 ASN A CA 1
ATOM 1058 C C . ASN A 1 131 ? -33.105 -9.669 63.653 1.00 90.44 131 ASN A C 1
ATOM 1060 O O . ASN A 1 131 ? -33.341 -9.971 64.818 1.00 90.44 131 ASN A O 1
ATOM 1064 N N . ALA A 1 132 ? -33.519 -8.515 63.124 1.00 89.75 132 ALA A N 1
ATOM 1065 C CA . ALA A 1 132 ? -34.324 -7.552 63.871 1.00 89.75 132 ALA A CA 1
ATOM 1066 C C . ALA A 1 132 ? -35.698 -8.125 64.273 1.00 89.75 132 ALA A C 1
ATOM 1068 O O . ALA A 1 132 ? -36.160 -7.875 65.385 1.00 89.75 132 ALA A O 1
ATOM 1069 N N . ARG A 1 133 ? -36.336 -8.929 63.408 1.00 87.25 133 ARG A N 1
ATOM 1070 C CA . ARG A 1 133 ? -37.609 -9.606 63.718 1.00 87.25 133 ARG A CA 1
ATOM 1071 C C . ARG A 1 133 ? -37.436 -10.709 64.763 1.00 87.25 133 ARG A C 1
ATOM 1073 O O . ARG A 1 133 ? -38.166 -10.720 65.746 1.00 87.25 133 ARG A O 1
ATOM 1080 N N . LEU A 1 134 ? -36.442 -11.581 64.596 1.00 82.31 134 LEU A N 1
ATOM 1081 C CA . LEU A 1 134 ? -36.159 -12.671 65.542 1.00 82.31 134 LEU A CA 1
ATOM 1082 C C . LEU A 1 134 ? -35.682 -12.152 66.909 1.00 82.31 134 LEU A C 1
ATOM 1084 O O . LEU A 1 134 ? -36.069 -12.683 67.945 1.00 82.31 134 LEU A O 1
ATOM 1088 N N . GLY A 1 135 ? -34.891 -11.076 66.931 1.00 67.44 135 GLY A N 1
ATOM 1089 C CA . GLY A 1 135 ? -34.478 -10.402 68.165 1.00 67.44 135 GLY A CA 1
ATOM 1090 C C . GLY A 1 135 ? -35.637 -9.721 68.904 1.00 67.44 135 GLY A C 1
ATOM 1091 O O . GLY A 1 135 ? -35.601 -9.619 70.127 1.00 67.44 135 GLY A O 1
ATOM 1092 N N . ALA A 1 136 ? -36.688 -9.306 68.188 1.00 58.12 136 ALA A N 1
ATOM 1093 C CA . ALA A 1 136 ? -37.917 -8.786 68.787 1.00 58.12 136 ALA A CA 1
ATOM 1094 C C . ALA A 1 136 ? -38.851 -9.897 69.317 1.00 58.12 136 ALA A C 1
ATOM 1096 O O . ALA A 1 136 ? -39.620 -9.655 70.250 1.00 58.12 136 ALA A O 1
ATOM 1097 N N . GLU A 1 137 ? -38.771 -11.119 68.779 1.00 52.75 137 GLU A N 1
ATOM 1098 C CA . GLU A 1 137 ? -39.604 -12.256 69.206 1.00 52.75 137 GLU A CA 1
ATOM 1099 C C . GLU A 1 137 ? -39.222 -12.833 70.580 1.00 52.75 137 GLU A C 1
ATOM 1101 O O . GLU A 1 137 ? -40.074 -13.422 71.246 1.00 52.75 137 GLU A O 1
ATOM 1106 N N . VAL A 1 138 ? -38.011 -12.576 71.089 1.00 49.03 138 VAL A N 1
ATOM 1107 C CA . VAL A 1 138 ? -37.602 -13.000 72.447 1.00 49.03 138 VAL A CA 1
ATOM 1108 C C . VAL A 1 138 ? -38.405 -12.285 73.558 1.00 49.03 138 VAL A C 1
ATOM 1110 O O . VAL A 1 138 ? -38.430 -12.752 74.694 1.00 49.03 138 VAL A O 1
ATOM 1113 N N . CYS A 1 139 ? -39.154 -11.219 73.239 1.00 44.53 139 CYS A N 1
ATOM 1114 C CA . CYS A 1 139 ? -40.051 -10.528 74.179 1.00 44.53 139 CYS A CA 1
ATOM 1115 C C . CYS A 1 139 ? -41.558 -10.759 73.939 1.00 44.53 139 CYS A C 1
ATOM 1117 O O . CYS A 1 139 ? -42.370 -10.135 74.624 1.00 44.53 139 CYS A O 1
ATOM 1119 N N . GLN A 1 140 ? -41.974 -11.627 73.006 1.00 47.06 140 GLN A N 1
ATOM 1120 C CA . GLN A 1 140 ? -43.404 -11.861 72.724 1.00 47.06 140 GLN A CA 1
ATOM 1121 C C . GLN A 1 140 ? -43.838 -13.329 72.834 1.00 47.06 140 GLN A C 1
ATOM 1123 O O . GLN A 1 140 ? -44.693 -13.804 72.093 1.00 47.06 140 GLN A O 1
ATOM 1128 N N . THR A 1 141 ? -43.360 -14.050 73.844 1.00 39.16 141 THR A N 1
ATOM 1129 C CA . THR A 1 141 ? -44.041 -15.256 74.339 1.00 39.16 141 THR A CA 1
ATOM 1130 C C . THR A 1 141 ? -45.170 -14.862 75.285 1.00 39.16 141 THR A C 1
ATOM 1132 O O . THR A 1 141 ? -45.043 -14.994 76.492 1.00 39.16 141 THR A O 1
ATOM 1135 N N . ASN A 1 142 ? -46.268 -14.330 74.739 1.00 43.09 142 ASN A N 1
ATOM 1136 C CA . ASN A 1 142 ? -47.607 -14.377 75.345 1.00 43.09 142 ASN A CA 1
ATOM 1137 C C . ASN A 1 142 ? -48.647 -13.801 74.373 1.00 43.09 142 ASN A C 1
ATOM 1139 O O . ASN A 1 142 ? -49.089 -12.667 74.543 1.00 43.09 142 ASN A O 1
ATOM 1143 N N . ARG A 1 143 ? -49.083 -14.584 73.376 1.00 40.25 143 ARG A N 1
ATOM 1144 C CA . ARG A 1 143 ? -50.495 -14.589 72.946 1.00 40.25 143 ARG A CA 1
ATOM 1145 C C . ARG A 1 143 ? -50.810 -15.732 71.978 1.00 40.25 143 ARG A C 1
ATOM 1147 O O . ARG A 1 143 ? -50.375 -15.761 70.835 1.00 40.25 143 ARG A O 1
ATOM 1154 N N . LEU A 1 144 ? -51.630 -16.641 72.498 1.00 43.81 144 LEU A N 1
ATOM 1155 C CA . LEU A 1 144 ? -52.420 -17.668 71.817 1.00 43.81 144 LEU A CA 1
ATOM 1156 C C . LEU A 1 144 ? -53.139 -17.102 70.564 1.00 43.81 144 LEU A C 1
ATOM 1158 O O . LEU A 1 144 ? -53.606 -15.958 70.614 1.00 43.81 144 LEU A O 1
ATOM 1162 N N . PRO A 1 145 ? -53.295 -17.868 69.465 1.00 47.31 145 PRO A N 1
ATOM 1163 C CA . PRO A 1 145 ? -53.748 -17.312 68.197 1.00 47.31 145 PRO A CA 1
ATOM 1164 C C . PRO A 1 145 ? -55.270 -17.130 68.170 1.00 47.31 145 PRO A C 1
ATOM 1166 O O . PRO A 1 145 ? -56.043 -18.072 68.361 1.00 47.31 145 PRO A O 1
ATOM 1169 N N . LYS A 1 146 ? -55.716 -15.905 67.873 1.00 40.66 146 LYS A N 1
ATOM 1170 C CA . LYS A 1 146 ? -57.083 -15.641 67.413 1.00 40.66 146 LYS A CA 1
ATOM 1171 C C . LYS A 1 146 ? -57.182 -16.062 65.949 1.00 40.66 146 LYS A C 1
ATOM 1173 O O . LYS A 1 146 ? -56.491 -15.507 65.100 1.00 40.66 146 LYS A O 1
ATOM 1178 N N . LYS A 1 147 ? -58.067 -17.024 65.674 1.00 44.94 147 LYS A N 1
ATOM 1179 C CA . LYS A 1 147 ? -58.569 -17.333 64.330 1.00 44.94 147 LYS A CA 1
ATOM 1180 C C . LYS A 1 147 ? -59.009 -16.039 63.642 1.00 44.94 147 LYS A C 1
ATOM 1182 O O . LYS A 1 147 ? -59.904 -15.359 64.143 1.00 44.94 147 LYS A O 1
ATOM 1187 N N . LEU A 1 148 ? -58.413 -15.749 62.493 1.00 42.22 148 LEU A N 1
ATOM 1188 C CA . LEU A 1 148 ? -58.978 -14.857 61.488 1.00 42.22 148 LEU A CA 1
ATOM 1189 C C . LEU A 1 148 ? -59.289 -15.669 60.223 1.00 42.22 148 LEU A C 1
ATOM 1191 O O . LEU A 1 148 ? -58.671 -16.717 60.012 1.00 42.22 148 LEU A O 1
ATOM 1195 N N . PRO A 1 149 ? -60.288 -15.242 59.433 1.00 41.97 149 PRO A N 1
ATOM 1196 C CA . PRO A 1 149 ? -60.790 -15.992 58.294 1.00 41.97 149 PRO A CA 1
ATOM 1197 C C . PRO A 1 149 ? -59.735 -16.047 57.194 1.00 41.97 149 PRO A C 1
ATOM 1199 O O . PRO A 1 149 ? -59.044 -15.067 56.926 1.00 41.97 149 PRO A O 1
ATOM 1202 N N . LEU A 1 150 ? -59.638 -17.215 56.571 1.00 41.88 150 LEU A N 1
ATOM 1203 C CA . LEU A 1 150 ? -58.769 -17.509 55.446 1.00 41.88 150 LEU A CA 1
ATOM 1204 C C . LEU A 1 150 ? -59.257 -16.718 54.219 1.00 41.88 150 LEU A C 1
ATOM 1206 O O . LEU A 1 150 ? -60.131 -17.179 53.487 1.00 41.88 150 LEU A O 1
ATOM 1210 N N . GLU A 1 151 ? -58.728 -15.511 54.016 1.00 40.72 151 GLU A N 1
ATOM 1211 C CA . GLU A 1 151 ? -58.790 -14.849 52.714 1.00 40.72 151 GLU A CA 1
ATOM 1212 C C . GLU A 1 151 ? -57.915 -15.638 51.740 1.00 40.72 151 GLU A C 1
ATOM 1214 O O . GLU A 1 151 ? -56.713 -15.824 51.942 1.00 40.72 151 GLU A O 1
ATOM 1219 N N . VAL A 1 152 ? -58.554 -16.138 50.687 1.00 47.59 152 VAL A N 1
ATOM 1220 C CA . VAL A 1 152 ? -57.924 -16.844 49.575 1.00 47.59 152 VAL A CA 1
ATOM 1221 C C . VAL A 1 152 ? -57.125 -15.821 48.763 1.00 47.59 152 VAL A C 1
ATOM 1223 O O . VAL A 1 152 ? -57.611 -15.240 47.798 1.00 47.59 152 VAL A O 1
ATOM 1226 N N . GLY A 1 153 ? -55.893 -15.573 49.206 1.00 39.69 153 GLY A N 1
ATOM 1227 C CA . GLY A 1 153 ? -54.870 -14.848 48.465 1.00 39.69 153 GLY A CA 1
ATOM 1228 C C . GLY A 1 153 ? -54.268 -15.729 47.370 1.00 39.69 153 GLY A C 1
ATOM 1229 O O . GLY A 1 153 ? -54.000 -16.910 47.574 1.00 39.69 153 GLY A O 1
ATOM 1230 N N . ALA A 1 154 ? -54.086 -15.142 46.192 1.00 49.97 154 ALA A N 1
ATOM 1231 C CA . ALA A 1 154 ? -53.732 -15.767 44.921 1.00 49.97 154 ALA A CA 1
ATOM 1232 C C . ALA A 1 154 ? -52.286 -16.313 44.812 1.00 49.97 154 ALA A C 1
ATOM 1234 O O . ALA A 1 154 ? -51.595 -16.054 43.829 1.00 49.97 154 ALA A O 1
ATOM 1235 N N . SER A 1 155 ? -51.821 -17.106 45.774 1.00 50.94 155 SER A N 1
ATOM 1236 C CA . SER A 1 155 ? -50.538 -17.813 45.702 1.00 50.94 155 SER A CA 1
ATOM 1237 C C . SER A 1 155 ? -50.714 -19.267 46.144 1.00 50.94 155 SER A C 1
ATOM 1239 O O . SER A 1 155 ? -51.434 -19.552 47.094 1.00 50.94 155 SER A O 1
ATOM 1241 N N . GLY A 1 156 ? -50.142 -20.204 45.378 1.00 54.97 156 GLY A N 1
ATOM 1242 C CA . GLY A 1 156 ? -50.369 -21.649 45.516 1.00 54.97 156 GLY A CA 1
ATOM 1243 C C . GLY A 1 156 ? -50.292 -22.151 46.962 1.00 54.97 156 GLY A C 1
ATOM 1244 O O . GLY A 1 156 ? -49.403 -21.766 47.718 1.00 54.97 156 GLY A O 1
ATOM 1245 N N . GLY A 1 157 ? -51.243 -23.008 47.335 1.00 60.97 157 GLY A N 1
ATOM 1246 C CA . GLY A 1 157 ? -51.415 -23.502 48.698 1.00 60.97 157 GLY A CA 1
ATOM 1247 C C . GLY A 1 157 ? -51.526 -25.023 48.759 1.00 60.97 157 GLY A C 1
ATOM 1248 O O . GLY A 1 157 ? -51.923 -25.681 47.796 1.00 60.97 157 GLY A O 1
ATOM 1249 N N . LEU A 1 158 ? -51.161 -25.573 49.918 1.00 57.47 158 LEU A N 1
ATOM 1250 C CA . LEU A 1 158 ? -51.332 -26.983 50.267 1.00 57.47 158 LEU A CA 1
ATOM 1251 C C . LEU A 1 158 ? -52.824 -27.295 50.427 1.00 57.47 158 LEU A C 1
ATOM 1253 O O . LEU A 1 158 ? -53.492 -26.689 51.264 1.00 57.47 158 LEU A O 1
ATOM 1257 N N . VAL A 1 159 ? -53.337 -28.253 49.652 1.00 68.88 159 VAL A N 1
ATOM 1258 C CA . VAL A 1 159 ? -54.718 -28.732 49.782 1.00 68.88 159 VAL A CA 1
ATOM 1259 C C . VAL A 1 159 ? -54.701 -30.038 50.585 1.00 68.88 159 VAL A C 1
ATOM 1261 O O . VAL A 1 159 ? -54.068 -31.005 50.155 1.00 68.88 159 VAL A O 1
ATOM 1264 N N . PRO A 1 160 ? -55.352 -30.104 51.760 1.00 55.09 160 PRO A N 1
ATOM 1265 C CA . PRO A 1 160 ? -55.482 -31.352 52.500 1.00 55.09 160 PRO A CA 1
ATOM 1266 C C . PRO A 1 160 ? -56.506 -32.258 51.808 1.00 55.09 160 PRO A C 1
ATOM 1268 O O . PRO A 1 160 ? -57.673 -31.895 51.672 1.00 55.09 160 PRO A O 1
ATOM 1271 N N . THR A 1 161 ? -56.068 -33.440 51.375 1.00 68.12 161 THR A N 1
ATOM 1272 C CA . THR A 1 161 ? -56.945 -34.498 50.850 1.00 68.12 161 THR A CA 1
ATOM 1273 C C . THR A 1 161 ? -56.962 -35.686 51.811 1.00 68.12 161 THR A C 1
ATOM 1275 O O . THR A 1 161 ? -56.110 -35.782 52.696 1.00 68.12 161 THR A O 1
ATOM 1278 N N . SER A 1 162 ? -57.941 -36.584 51.668 1.00 66.75 162 SER A N 1
ATOM 1279 C CA . SER A 1 162 ? -58.104 -37.766 52.532 1.00 66.75 162 SER A CA 1
ATOM 1280 C C . SER A 1 162 ? -56.897 -38.713 52.533 1.00 66.75 162 SER A C 1
ATOM 1282 O O . SER A 1 162 ? -56.742 -39.466 53.488 1.00 66.75 162 SER A O 1
ATOM 1284 N N . ASP A 1 163 ? -56.020 -38.608 51.529 1.00 64.94 163 ASP A N 1
ATOM 1285 C CA . ASP A 1 163 ? -54.789 -39.398 51.390 1.00 64.94 163 ASP A CA 1
ATOM 1286 C C . ASP A 1 163 ? -53.510 -38.615 51.767 1.00 64.94 163 ASP A C 1
ATOM 1288 O O . ASP A 1 163 ? -52.398 -39.117 51.609 1.00 64.94 163 ASP A O 1
ATOM 1292 N N . GLY A 1 164 ? -53.640 -37.386 52.285 1.00 63.00 164 GLY A N 1
ATOM 1293 C CA . GLY A 1 164 ? -52.523 -36.530 52.704 1.00 63.00 164 GLY A CA 1
ATOM 1294 C C . GLY A 1 164 ? -52.554 -35.122 52.097 1.00 63.00 164 GLY A C 1
ATOM 1295 O O . GLY A 1 164 ? -53.344 -34.809 51.203 1.00 63.00 164 GLY A O 1
ATOM 1296 N N . ALA A 1 165 ? -51.703 -34.228 52.612 1.00 64.94 165 ALA A N 1
ATOM 1297 C CA . ALA A 1 165 ? -51.582 -32.864 52.095 1.00 64.94 165 ALA A CA 1
ATOM 1298 C C . ALA A 1 165 ? -50.844 -32.867 50.748 1.00 64.94 165 ALA A C 1
ATOM 1300 O O . ALA A 1 165 ? -49.677 -33.251 50.679 1.00 64.94 165 ALA A O 1
ATOM 1301 N N . GLN A 1 166 ? -51.521 -32.428 49.686 1.00 56.47 166 GLN A N 1
ATOM 1302 C CA . GLN A 1 166 ? -50.965 -32.369 48.337 1.00 56.47 166 GLN A CA 1
ATOM 1303 C C . GLN A 1 166 ? -50.588 -30.922 47.993 1.00 56.47 166 GLN A C 1
ATOM 1305 O O . GLN A 1 166 ? -51.360 -29.983 48.212 1.00 56.47 166 GLN A O 1
ATOM 1310 N N . VAL A 1 167 ? -49.371 -30.727 47.482 1.00 60.88 167 VAL A N 1
ATOM 1311 C CA . VAL A 1 167 ? -48.874 -29.412 47.057 1.00 60.88 167 VAL A CA 1
ATOM 1312 C C . VAL A 1 167 ? -49.452 -29.104 45.678 1.00 60.88 167 VAL A C 1
ATOM 1314 O O . VAL A 1 167 ? -49.064 -29.728 44.692 1.00 60.88 167 VAL A O 1
ATOM 1317 N N . VAL A 1 168 ? -50.357 -28.129 45.589 1.00 54.81 168 VAL A N 1
ATOM 1318 C CA . VAL A 1 168 ? -50.861 -27.633 44.302 1.00 54.81 168 VAL A CA 1
ATOM 1319 C C . VAL A 1 168 ? -49.989 -26.460 43.859 1.00 54.81 168 VAL A C 1
ATOM 1321 O O . VAL A 1 168 ? -50.188 -25.315 44.267 1.00 54.81 168 VAL A O 1
ATOM 1324 N N . LEU A 1 169 ? -48.996 -26.756 43.020 1.00 52.94 169 LEU A N 1
ATOM 1325 C CA . LEU A 1 169 ? -48.215 -25.744 42.313 1.00 52.94 169 LEU A CA 1
ATOM 1326 C C . LEU A 1 169 ? -49.013 -25.295 41.085 1.00 52.94 169 LEU A C 1
ATOM 1328 O O . LEU A 1 169 ? -49.160 -26.050 40.127 1.00 52.94 169 LEU A O 1
ATOM 1332 N N . LYS A 1 170 ? -49.532 -24.064 41.098 1.00 57.69 170 LYS A N 1
ATOM 1333 C CA . LYS A 1 170 ? -49.974 -23.424 39.856 1.00 57.69 170 LYS A CA 1
ATOM 1334 C C . LYS A 1 170 ? -48.719 -23.028 39.082 1.00 57.69 170 LYS A C 1
ATOM 1336 O O . LYS A 1 170 ? -47.921 -22.241 39.583 1.00 57.69 170 LYS A O 1
ATOM 1341 N N . SER A 1 171 ? -48.533 -23.605 37.898 1.00 51.62 171 SER A N 1
ATOM 1342 C CA . SER A 1 171 ? -47.535 -23.162 36.927 1.00 51.62 171 SER A CA 1
ATOM 1343 C C . SER A 1 171 ? -47.803 -21.694 36.604 1.00 51.62 171 SER A C 1
ATOM 1345 O O . SER A 1 171 ? -48.804 -21.381 35.965 1.00 51.62 171 SER A O 1
ATOM 1347 N N . SER A 1 172 ? -46.962 -20.795 37.110 1.00 51.59 172 SER A N 1
ATOM 1348 C CA . SER A 1 172 ? -47.013 -19.383 36.748 1.00 51.59 172 SER A CA 1
ATOM 1349 C C . SER A 1 172 ? -46.833 -19.235 35.241 1.00 51.59 172 SER A C 1
ATOM 1351 O O . SER A 1 172 ? -45.945 -19.870 34.667 1.00 51.59 172 SER A O 1
ATOM 1353 N N . ASP A 1 173 ? -47.632 -18.365 34.628 1.00 55.19 173 ASP A N 1
ATOM 1354 C CA . ASP A 1 173 ? -47.389 -17.871 33.278 1.00 55.19 173 ASP A CA 1
ATOM 1355 C C . ASP A 1 173 ? -46.026 -17.177 33.272 1.00 55.19 173 ASP A C 1
ATOM 1357 O O . ASP A 1 173 ? -45.861 -16.048 33.743 1.00 55.19 173 ASP A O 1
ATOM 1361 N N . ILE A 1 174 ? -45.008 -17.888 32.794 1.00 49.31 174 ILE A N 1
ATOM 1362 C CA . ILE A 1 174 ? -43.712 -17.297 32.502 1.00 49.31 174 ILE A CA 1
ATOM 1363 C C . ILE A 1 174 ? -43.978 -16.337 31.348 1.00 49.31 174 ILE A C 1
ATOM 1365 O O . ILE A 1 174 ? -44.229 -16.750 30.218 1.00 49.31 174 ILE A O 1
ATOM 1369 N N . SER A 1 175 ? -44.028 -15.053 31.689 1.00 45.16 175 SER A N 1
ATOM 1370 C CA . SER A 1 175 ? -44.273 -13.940 30.787 1.00 45.16 175 SER A CA 1
ATOM 1371 C C . SER A 1 175 ? -43.408 -14.061 29.531 1.00 45.16 175 SER A C 1
ATOM 1373 O O . SER A 1 175 ? -42.203 -13.811 29.550 1.00 45.16 175 SER A O 1
ATOM 1375 N N . SER A 1 176 ? -44.054 -14.444 28.431 1.00 50.91 176 SER A N 1
ATOM 1376 C CA . SER A 1 176 ? -43.547 -14.397 27.062 1.00 50.91 176 SER A CA 1
ATOM 1377 C C . SER A 1 176 ? -43.470 -12.940 26.578 1.00 50.91 176 SER A C 1
ATOM 1379 O O . SER A 1 176 ? -44.057 -12.567 25.563 1.00 50.91 176 SER A O 1
ATOM 1381 N N . LEU A 1 177 ? -42.731 -12.087 27.289 1.00 50.53 177 LEU A N 1
ATOM 1382 C CA . LEU A 1 177 ? -42.286 -10.789 26.776 1.00 50.53 177 LEU A CA 1
ATOM 1383 C C . LEU A 1 177 ? -41.010 -10.984 25.946 1.00 50.53 177 LEU A C 1
ATOM 1385 O O . LEU A 1 177 ? -39.957 -10.415 26.220 1.00 50.53 177 LEU A O 1
ATOM 1389 N N . GLY A 1 178 ? -41.115 -11.823 24.917 1.00 49.84 178 GLY A N 1
ATOM 1390 C CA . GLY A 1 178 ? -40.191 -11.825 23.796 1.00 49.84 178 GLY A CA 1
ATOM 1391 C C . GLY A 1 178 ? -40.606 -10.723 22.826 1.00 49.84 178 GLY A C 1
ATOM 1392 O O . GLY A 1 178 ? -41.609 -10.858 22.137 1.00 49.84 178 GLY A O 1
ATOM 1393 N N . PHE A 1 179 ? -39.825 -9.644 22.796 1.00 54.12 179 PHE A N 1
ATOM 1394 C CA . PHE A 1 179 ? -39.741 -8.665 21.705 1.00 54.12 179 PHE A CA 1
ATOM 1395 C C . PHE A 1 179 ? -41.039 -7.937 21.307 1.00 54.12 179 PHE A C 1
ATOM 1397 O O . PHE A 1 179 ? -41.547 -8.087 20.199 1.00 54.12 179 PHE A O 1
ATOM 1404 N N . ALA A 1 180 ? -41.512 -7.026 22.161 1.00 50.69 180 ALA A N 1
ATOM 1405 C CA . ALA A 1 180 ? -42.281 -5.888 21.656 1.00 50.69 180 ALA A CA 1
ATOM 1406 C C . ALA A 1 180 ? -41.307 -4.868 21.019 1.00 50.69 180 ALA A C 1
ATOM 1408 O O . ALA A 1 180 ? -40.306 -4.528 21.659 1.00 50.69 180 ALA A O 1
ATOM 1409 N N . PRO A 1 181 ? -41.556 -4.359 19.796 1.00 49.31 181 PRO A N 1
ATOM 1410 C CA . PRO A 1 181 ? -40.720 -3.328 19.191 1.00 49.31 181 PRO A CA 1
ATOM 1411 C C . PRO A 1 181 ? -40.865 -2.031 19.993 1.00 49.31 181 PRO A C 1
ATOM 1413 O O . PRO A 1 181 ? -41.903 -1.370 19.967 1.00 49.31 181 PRO A O 1
ATOM 1416 N N . THR A 1 182 ? -39.828 -1.661 20.736 1.00 50.06 182 THR A N 1
ATOM 1417 C CA . THR A 1 182 ? -39.776 -0.381 21.439 1.00 50.06 182 THR A CA 1
ATOM 1418 C C . THR A 1 182 ? -39.605 0.747 20.423 1.00 50.06 182 THR A C 1
ATOM 1420 O O . THR A 1 182 ? -38.561 0.886 19.786 1.00 50.06 182 THR A O 1
ATOM 1423 N N . GLN A 1 183 ? -40.640 1.582 20.276 1.00 49.28 183 GLN A N 1
ATOM 1424 C CA . GLN A 1 183 ? -40.501 2.906 19.672 1.00 49.28 183 GLN A CA 1
ATOM 1425 C C . GLN A 1 183 ? -39.473 3.692 20.491 1.00 49.28 183 GLN A C 1
ATOM 1427 O O . GLN A 1 183 ? -39.702 4.010 21.658 1.00 49.28 183 GLN A O 1
ATOM 1432 N N . ARG A 1 184 ? -38.314 3.972 19.890 1.00 54.59 184 ARG A N 1
ATOM 1433 C CA . ARG A 1 184 ? -37.318 4.861 20.490 1.00 54.59 184 ARG A CA 1
ATOM 1434 C C . ARG A 1 184 ? -37.869 6.291 20.479 1.00 54.59 184 ARG A C 1
ATOM 1436 O O . ARG A 1 18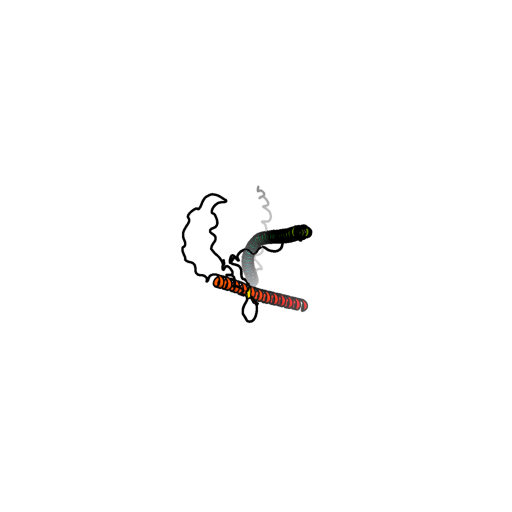4 ? -38.347 6.719 19.427 1.00 54.59 184 ARG A O 1
ATOM 1443 N N . PRO A 1 185 ? -37.786 7.037 21.593 1.00 46.72 185 PRO A N 1
ATOM 1444 C CA . PRO A 1 185 ? -38.080 8.460 21.588 1.00 46.72 185 PRO A CA 1
ATOM 1445 C C . PRO A 1 185 ? -37.181 9.166 20.573 1.00 46.72 185 PRO A C 1
ATOM 1447 O O . PRO A 1 185 ? -35.956 9.032 20.601 1.00 46.72 185 PRO A O 1
ATOM 1450 N N . VAL A 1 186 ? -37.817 9.884 19.655 1.00 56.84 186 VAL A N 1
ATOM 1451 C CA . VAL A 1 186 ? -37.159 10.877 18.813 1.00 56.84 186 VAL A CA 1
ATOM 1452 C C . VAL A 1 186 ? -36.808 12.041 19.736 1.00 56.84 186 VAL A C 1
ATOM 1454 O O . VAL A 1 186 ? -37.681 12.494 20.467 1.00 56.84 186 VAL A O 1
ATOM 1457 N N . ASP A 1 187 ? -35.538 12.447 19.712 1.00 58.25 187 ASP A N 1
ATOM 1458 C CA . ASP A 1 187 ? -34.971 13.713 20.210 1.00 58.25 187 ASP A CA 1
ATOM 1459 C C . ASP A 1 187 ? -33.865 13.549 21.261 1.00 58.25 187 ASP A C 1
ATOM 1461 O O . ASP A 1 187 ? -34.090 13.545 22.468 1.00 58.25 187 ASP A O 1
ATOM 1465 N N . PHE A 1 188 ? -32.616 13.531 20.778 1.00 54.81 188 PHE A N 1
ATOM 1466 C CA . PHE A 1 188 ? -31.513 14.139 21.533 1.00 54.81 188 PHE A CA 1
ATOM 1467 C C . PHE A 1 188 ? -30.576 15.023 20.700 1.00 54.81 188 PHE A C 1
ATOM 1469 O O . PHE A 1 188 ? -29.703 15.665 21.268 1.00 54.81 188 PHE A O 1
ATOM 1476 N N . LEU A 1 189 ? -30.764 15.148 19.382 1.00 53.72 189 LEU A N 1
ATOM 1477 C CA . LEU A 1 189 ? -30.076 16.159 18.571 1.00 53.72 189 LEU A CA 1
ATOM 1478 C C . LEU A 1 189 ? -31.022 16.632 17.466 1.00 53.72 189 LEU A C 1
ATOM 1480 O O . LEU A 1 189 ? -31.260 15.930 16.486 1.00 53.72 189 LEU A O 1
ATOM 1484 N N . GLY A 1 190 ? -31.611 17.808 17.670 1.00 45.72 190 GLY A N 1
ATOM 1485 C CA . GLY A 1 190 ? -32.586 18.389 16.760 1.00 45.72 190 GLY A CA 1
ATOM 1486 C C . GLY A 1 190 ? -32.077 18.536 15.321 1.00 45.72 190 GLY A C 1
ATOM 1487 O O . GLY A 1 190 ? -31.012 19.090 15.073 1.00 45.72 190 GLY A O 1
ATOM 1488 N N . GLY A 1 191 ? -32.924 18.108 14.383 1.00 42.88 191 GLY A N 1
ATOM 1489 C CA . GLY A 1 191 ? -33.243 18.863 13.170 1.00 42.88 191 GLY A CA 1
ATOM 1490 C C . GLY A 1 191 ? -32.247 18.855 12.006 1.00 42.88 191 GLY A C 1
ATOM 1491 O O . GLY A 1 191 ? -31.457 19.778 11.860 1.00 42.88 191 GLY A O 1
ATOM 1492 N N . ARG A 1 192 ? -32.436 17.926 11.059 1.00 39.22 192 ARG A N 1
ATOM 1493 C CA . ARG A 1 192 ? -32.928 18.200 9.684 1.00 39.22 192 ARG A CA 1
ATOM 1494 C C . ARG A 1 192 ? -32.861 16.915 8.854 1.00 39.22 192 ARG A C 1
ATOM 1496 O O . ARG A 1 192 ? -31.796 16.505 8.406 1.00 39.22 192 ARG A O 1
ATOM 1503 N N . GLN A 1 193 ? -34.017 16.304 8.608 1.00 42.53 193 GLN A N 1
ATOM 1504 C CA . GLN A 1 193 ? -34.154 15.323 7.536 1.00 42.53 193 GLN A CA 1
ATOM 1505 C C . GLN A 1 193 ? -34.211 16.075 6.201 1.00 42.53 193 GLN A C 1
ATOM 1507 O O . GLN A 1 193 ? -35.154 16.820 5.939 1.00 42.53 193 GLN A O 1
ATOM 1512 N N . ASN A 1 194 ? -33.186 15.895 5.370 1.00 39.34 194 ASN A N 1
ATOM 1513 C CA . ASN A 1 194 ? -33.295 16.124 3.933 1.00 39.34 194 ASN A CA 1
ATOM 1514 C C . ASN A 1 194 ? -34.063 14.933 3.334 1.00 39.34 194 ASN A C 1
ATOM 1516 O O . ASN A 1 194 ? -33.621 13.798 3.522 1.00 39.34 194 ASN A O 1
ATOM 1520 N N . PRO A 1 195 ? -35.176 15.138 2.609 1.00 53.22 195 PRO A N 1
ATOM 1521 C CA . PRO A 1 195 ? -35.850 14.052 1.924 1.00 53.22 195 PRO A CA 1
ATOM 1522 C C . PRO A 1 195 ? -35.145 13.828 0.587 1.00 53.22 195 PRO A C 1
ATOM 1524 O O . PRO A 1 195 ? -35.367 14.552 -0.381 1.00 53.22 195 PRO A O 1
ATOM 1527 N N . LEU A 1 196 ? -34.284 12.818 0.521 1.00 42.38 196 LEU A N 1
ATOM 1528 C CA . LEU A 1 196 ? -33.818 12.275 -0.749 1.00 42.38 196 LEU A CA 1
ATOM 1529 C C . LEU A 1 196 ? -34.178 10.793 -0.799 1.00 42.38 196 LEU A C 1
ATOM 1531 O O . LEU A 1 196 ? -33.475 9.953 -0.258 1.00 42.38 196 LEU A O 1
ATOM 1535 N N . ARG A 1 197 ? -35.330 10.564 -1.446 1.00 40.97 197 ARG A N 1
ATOM 1536 C CA . ARG A 1 197 ? -35.782 9.357 -2.158 1.00 40.97 197 ARG A CA 1
ATOM 1537 C C . ARG A 1 197 ? -35.600 8.030 -1.412 1.00 40.97 197 ARG A C 1
ATOM 1539 O O . ARG A 1 197 ? -34.510 7.492 -1.312 1.00 40.97 197 ARG A O 1
ATOM 1546 N N . GLN A 1 198 ? -36.682 7.437 -0.912 1.00 46.25 198 GLN A N 1
ATOM 1547 C CA . GLN A 1 198 ? -37.472 6.478 -1.706 1.00 46.25 198 GLN A CA 1
ATOM 1548 C C . GLN A 1 198 ? -36.608 5.635 -2.660 1.00 46.25 198 GLN A C 1
ATOM 1550 O O . GLN A 1 198 ? -36.459 5.960 -3.835 1.00 46.25 198 GLN A O 1
ATOM 1555 N N . SER A 1 199 ? -36.107 4.513 -2.149 1.00 37.53 199 SER A N 1
ATOM 1556 C CA . SER A 1 199 ? -36.272 3.247 -2.854 1.00 37.53 199 SER A CA 1
ATOM 1557 C C . SER A 1 199 ? -36.978 2.308 -1.894 1.00 37.53 199 SER A C 1
ATOM 1559 O O . SER A 1 199 ? -36.392 1.778 -0.955 1.00 37.53 199 SER A O 1
ATOM 1561 N N . GLU A 1 200 ? -38.277 2.182 -2.110 1.00 44.41 200 GLU A N 1
ATOM 1562 C CA . GLU A 1 200 ? -39.068 1.078 -1.606 1.00 44.41 200 GLU A CA 1
ATOM 1563 C C . GLU A 1 200 ? -38.439 -0.222 -2.128 1.00 44.41 200 GLU A C 1
ATOM 1565 O O . GLU A 1 200 ? -38.245 -0.381 -3.330 1.00 44.41 200 GLU A O 1
ATOM 1570 N N . ASN A 1 201 ? -38.096 -1.145 -1.234 1.00 41.25 201 ASN A N 1
ATOM 1571 C CA . ASN A 1 201 ? -38.631 -2.490 -1.371 1.00 41.25 201 ASN A CA 1
ATOM 1572 C C . ASN A 1 201 ? -38.625 -3.223 -0.029 1.00 41.25 201 ASN A C 1
ATOM 1574 O O . ASN A 1 201 ? -37.602 -3.392 0.626 1.00 41.25 201 ASN A O 1
ATOM 1578 N N . ALA A 1 202 ? -39.856 -3.568 0.338 1.00 41.47 202 ALA A N 1
ATOM 1579 C CA . ALA A 1 202 ? -40.353 -4.534 1.298 1.00 41.47 202 ALA A CA 1
ATOM 1580 C C . ALA A 1 202 ? -39.349 -5.514 1.922 1.00 41.47 202 ALA A C 1
ATOM 1582 O O . ALA A 1 202 ? -38.530 -6.138 1.252 1.00 41.47 202 ALA A O 1
ATOM 1583 N N . GLY A 1 203 ? -39.530 -5.716 3.227 1.00 46.56 203 GLY A N 1
ATOM 1584 C CA . GLY A 1 203 ? -38.861 -6.760 3.978 1.00 46.56 203 GLY A CA 1
ATOM 1585 C C . GLY A 1 203 ? -39.170 -8.171 3.480 1.00 46.56 203 GLY A C 1
ATOM 1586 O O . GLY A 1 203 ? -40.238 -8.465 2.951 1.00 46.56 203 GLY A O 1
ATOM 1587 N N . SER A 1 204 ? -38.215 -9.053 3.731 1.00 41.47 204 SER A N 1
ATOM 1588 C CA . SER A 1 204 ? -38.406 -10.490 3.869 1.00 41.47 204 SER A CA 1
ATOM 1589 C C . SER A 1 204 ? -37.188 -11.014 4.625 1.00 41.47 204 SER A C 1
ATOM 1591 O O . SER A 1 204 ? -36.063 -10.616 4.324 1.00 41.47 204 SER A O 1
ATOM 1593 N N . GLY A 1 205 ? -37.402 -11.850 5.640 1.00 48.28 205 GLY A N 1
ATOM 1594 C CA . GLY A 1 205 ? -36.358 -12.461 6.467 1.00 48.28 205 GLY A CA 1
ATOM 1595 C C . GLY A 1 205 ? -35.536 -13.514 5.720 1.00 48.28 205 GLY A C 1
ATOM 1596 O O . GLY A 1 205 ? -35.522 -14.666 6.128 1.00 48.28 205 GLY A O 1
ATOM 1597 N N . GLY A 1 206 ? -34.882 -13.115 4.627 1.00 47.31 206 GLY A N 1
ATOM 1598 C CA . GLY A 1 206 ? -33.963 -13.930 3.820 1.00 47.31 206 GLY A CA 1
ATOM 1599 C C . GLY A 1 206 ? -32.602 -13.265 3.576 1.00 47.31 206 GLY A C 1
ATOM 1600 O O . GLY A 1 206 ? -31.811 -13.765 2.790 1.00 47.31 206 GLY A O 1
ATOM 1601 N N . ALA A 1 207 ? -32.316 -12.131 4.226 1.00 54.28 207 ALA A N 1
ATOM 1602 C CA . ALA A 1 207 ? -31.089 -11.365 3.993 1.00 54.28 207 ALA A CA 1
ATOM 1603 C C . ALA A 1 207 ? -29.837 -11.961 4.669 1.00 54.28 207 ALA A C 1
ATOM 1605 O O . ALA A 1 207 ? -28.730 -11.724 4.192 1.00 54.28 207 ALA A O 1
ATOM 1606 N N . GLU A 1 208 ? -29.992 -12.746 5.741 1.00 54.22 208 GLU A N 1
ATOM 1607 C CA . GLU A 1 208 ? -28.846 -13.324 6.464 1.00 54.22 208 GLU A CA 1
ATOM 1608 C C . GLU A 1 208 ? -28.196 -14.495 5.704 1.00 54.22 208 GLU A C 1
ATOM 1610 O O . GLU A 1 208 ? -26.971 -14.609 5.695 1.00 54.22 208 GLU A O 1
ATOM 1615 N N . GLU A 1 209 ? -28.976 -15.327 4.998 1.00 56.38 209 GLU A N 1
ATOM 1616 C CA . GLU A 1 209 ? -28.421 -16.397 4.148 1.00 56.38 209 GLU A CA 1
ATOM 1617 C C . GLU A 1 209 ? -27.670 -15.830 2.932 1.00 56.38 209 GLU A C 1
ATOM 1619 O O . GLU A 1 209 ? -26.605 -16.333 2.576 1.00 56.38 209 GLU A O 1
ATOM 1624 N N . ASP A 1 210 ? -28.160 -14.732 2.351 1.00 70.56 210 ASP A N 1
ATOM 1625 C CA . ASP A 1 210 ? -27.514 -14.031 1.232 1.00 70.56 210 ASP A CA 1
ATOM 1626 C C . ASP A 1 210 ? -26.230 -13.289 1.652 1.00 70.56 210 ASP A C 1
ATOM 1628 O O . ASP A 1 210 ? -25.315 -13.079 0.850 1.00 70.56 210 ASP A O 1
ATOM 1632 N N . GLU A 1 211 ? -26.131 -12.854 2.907 1.00 74.25 211 GLU A N 1
ATOM 1633 C CA . GLU A 1 211 ? -24.907 -12.262 3.457 1.00 74.25 211 GLU A CA 1
ATOM 1634 C C . GLU A 1 211 ? -23.868 -13.338 3.804 1.00 74.25 211 GLU A C 1
ATOM 1636 O O . GLU A 1 211 ? -22.699 -13.205 3.438 1.00 74.25 211 GLU A O 1
ATOM 1641 N N . ALA A 1 212 ? -24.295 -14.457 4.397 1.00 79.12 212 ALA A N 1
ATOM 1642 C CA . ALA A 1 212 ? -23.430 -15.606 4.655 1.00 79.12 212 ALA A CA 1
ATOM 1643 C C . ALA A 1 212 ? -22.895 -16.243 3.360 1.00 79.12 212 ALA A C 1
ATOM 1645 O O . ALA A 1 212 ? -21.723 -16.622 3.302 1.00 79.12 212 ALA A O 1
ATOM 1646 N N . ALA A 1 213 ? -23.713 -16.324 2.305 1.00 83.50 213 ALA A N 1
ATOM 1647 C CA . ALA A 1 213 ? -23.287 -16.803 0.992 1.00 83.50 213 ALA A CA 1
ATOM 1648 C C . ALA A 1 213 ? -22.202 -15.902 0.378 1.00 83.50 213 ALA A C 1
ATOM 1650 O O . ALA A 1 213 ? -21.183 -16.409 -0.089 1.00 83.50 213 ALA A O 1
ATOM 1651 N N . ARG A 1 214 ? -22.368 -14.575 0.464 1.00 87.00 214 ARG A N 1
ATOM 1652 C CA . ARG A 1 214 ? -21.365 -13.600 0.001 1.00 87.00 214 ARG A CA 1
ATOM 1653 C C . ARG A 1 214 ? -20.061 -13.665 0.794 1.00 87.00 214 ARG A C 1
ATOM 1655 O O . ARG A 1 214 ? -18.983 -13.590 0.211 1.00 87.00 214 ARG A O 1
ATOM 1662 N N . LEU A 1 215 ? -20.139 -13.843 2.113 1.00 86.25 215 LEU A N 1
ATOM 1663 C CA . LEU A 1 215 ? -18.953 -14.029 2.953 1.00 86.25 215 LEU A CA 1
ATOM 1664 C C . LEU A 1 215 ? -18.226 -15.338 2.616 1.00 86.25 215 LEU A C 1
ATOM 1666 O O . LEU A 1 215 ? -17.004 -15.346 2.502 1.00 86.25 215 LEU A O 1
ATOM 1670 N N . MET A 1 216 ? -18.961 -16.433 2.403 1.00 86.44 216 MET A N 1
ATOM 1671 C CA . MET A 1 216 ? -18.374 -17.708 1.980 1.00 86.44 216 MET A CA 1
ATOM 1672 C C . MET A 1 216 ? -17.744 -17.644 0.584 1.00 86.44 216 MET A C 1
ATOM 1674 O O . MET A 1 216 ? -16.786 -18.369 0.329 1.00 86.44 216 MET A O 1
ATOM 1678 N N . GLU A 1 217 ? -18.260 -16.808 -0.316 1.00 88.19 217 GLU A N 1
ATOM 1679 C CA . GLU A 1 217 ? -17.670 -16.571 -1.637 1.00 88.19 217 GLU A CA 1
ATOM 1680 C C . GLU A 1 217 ? -16.334 -15.823 -1.530 1.00 88.19 217 GLU A C 1
ATOM 1682 O O . GLU A 1 217 ? -15.329 -16.326 -2.024 1.00 88.19 217 GLU A O 1
ATOM 1687 N N . MET A 1 218 ? -16.267 -14.727 -0.761 1.00 87.12 218 MET A N 1
ATOM 1688 C CA . MET A 1 218 ? -14.992 -14.032 -0.514 1.00 87.12 218 MET A CA 1
ATOM 1689 C C . MET A 1 218 ? -13.932 -14.934 0.126 1.00 87.12 218 MET A C 1
ATOM 1691 O O . MET A 1 218 ? -12.771 -14.882 -0.261 1.00 87.12 218 MET A O 1
ATOM 1695 N N . VAL A 1 219 ? -14.319 -15.773 1.093 1.00 89.69 219 VAL A N 1
ATOM 1696 C CA . VAL A 1 219 ? -13.379 -16.699 1.752 1.00 89.69 219 VAL A CA 1
ATOM 1697 C C . VAL A 1 219 ? -12.838 -17.741 0.767 1.00 89.69 219 VAL A C 1
ATOM 1699 O O . VAL A 1 219 ? -11.679 -18.144 0.864 1.00 89.69 219 VAL A O 1
ATOM 1702 N N . LYS A 1 220 ? -13.651 -18.186 -0.199 1.00 89.19 220 LYS A N 1
ATOM 1703 C CA . LYS A 1 220 ? -13.190 -19.095 -1.259 1.00 89.19 220 LYS A CA 1
ATOM 1704 C C . LYS A 1 220 ? -12.221 -18.403 -2.211 1.00 89.19 220 LYS A C 1
ATOM 1706 O O . LYS A 1 220 ? -11.224 -19.018 -2.584 1.00 89.19 220 LYS A O 1
ATOM 1711 N N . ASP A 1 221 ? -12.498 -17.155 -2.574 1.00 88.62 221 ASP A N 1
ATOM 1712 C CA . ASP A 1 221 ? -11.618 -16.367 -3.438 1.00 88.62 221 ASP A CA 1
ATOM 1713 C C . ASP A 1 221 ? -10.267 -16.091 -2.761 1.00 88.62 221 ASP A C 1
ATOM 1715 O O . ASP A 1 221 ? -9.222 -16.227 -3.396 1.00 88.62 221 ASP A O 1
ATOM 1719 N N . GLU A 1 222 ? -10.268 -15.790 -1.459 1.00 88.00 222 GLU A N 1
ATOM 1720 C CA . GLU A 1 222 ? -9.048 -15.623 -0.658 1.00 88.00 222 GLU A CA 1
ATOM 1721 C C . GLU A 1 222 ? -8.225 -16.921 -0.606 1.00 88.00 222 GLU A C 1
ATOM 1723 O O . GLU A 1 222 ? -7.035 -16.912 -0.916 1.00 88.00 222 GLU A O 1
ATOM 1728 N N . ALA A 1 223 ? -8.867 -18.064 -0.345 1.00 84.06 223 ALA A N 1
ATOM 1729 C CA . ALA A 1 223 ? -8.188 -19.360 -0.345 1.00 84.06 223 ALA A CA 1
ATOM 1730 C C . ALA A 1 223 ? -7.604 -19.732 -1.722 1.00 84.06 223 ALA A C 1
ATOM 1732 O O . ALA A 1 223 ? -6.555 -20.372 -1.801 1.00 84.06 223 ALA A O 1
ATOM 1733 N N . LEU A 1 224 ? -8.262 -19.341 -2.818 1.00 89.81 224 LEU A N 1
ATOM 1734 C CA . LEU A 1 224 ? -7.753 -19.570 -4.171 1.00 89.81 224 LEU A CA 1
ATOM 1735 C C . LEU A 1 224 ? -6.513 -18.712 -4.457 1.00 89.81 224 LEU A C 1
ATOM 1737 O O . LEU A 1 224 ? -5.554 -19.202 -5.058 1.00 89.81 224 LEU A O 1
ATOM 1741 N N . LEU A 1 225 ? -6.520 -17.451 -4.020 1.00 88.06 225 LEU A N 1
ATOM 1742 C CA . LEU A 1 225 ? -5.376 -16.550 -4.151 1.00 88.06 225 LEU A CA 1
ATOM 1743 C C . LEU A 1 225 ? -4.174 -17.047 -3.342 1.00 88.06 225 LEU A C 1
ATOM 1745 O O . LEU A 1 225 ? -3.054 -17.011 -3.848 1.00 88.06 225 LEU A O 1
ATOM 1749 N N . ASP A 1 226 ? -4.395 -17.585 -2.143 1.00 86.56 226 ASP A N 1
ATOM 1750 C CA . ASP A 1 226 ? -3.328 -18.167 -1.321 1.00 86.56 226 ASP A CA 1
ATOM 1751 C C . ASP A 1 226 ? -2.654 -19.368 -2.002 1.00 86.56 226 ASP A C 1
ATOM 1753 O O . ASP A 1 226 ? -1.426 -19.484 -1.986 1.00 86.56 226 ASP A O 1
ATOM 1757 N N . VAL A 1 227 ? -3.432 -20.233 -2.663 1.00 85.12 227 VAL A N 1
ATOM 1758 C CA . VAL A 1 227 ? -2.887 -21.357 -3.447 1.00 85.12 227 VAL A CA 1
ATOM 1759 C C . VAL A 1 227 ? -2.065 -20.847 -4.632 1.00 85.12 227 VAL A C 1
ATOM 1761 O O . VAL A 1 227 ? -0.948 -21.314 -4.844 1.00 85.12 227 VAL A O 1
ATOM 1764 N N . GLN A 1 228 ? -2.561 -19.846 -5.366 1.00 81.31 228 GLN A N 1
ATOM 1765 C CA . GLN A 1 228 ? -1.816 -19.244 -6.479 1.00 81.31 228 GLN A CA 1
ATOM 1766 C C . GLN A 1 228 ? -0.516 -18.580 -6.007 1.00 81.31 228 GLN A C 1
ATOM 1768 O O . GLN A 1 228 ? 0.516 -18.697 -6.667 1.00 81.31 228 GLN A O 1
ATOM 1773 N N . HIS A 1 229 ? -0.532 -17.908 -4.854 1.00 82.38 229 HIS A N 1
ATOM 1774 C CA . HIS A 1 229 ? 0.666 -17.304 -4.278 1.00 82.38 229 HIS A CA 1
ATOM 1775 C C . HIS A 1 229 ? 1.696 -18.347 -3.838 1.00 82.38 229 HIS A C 1
ATOM 1777 O O . HIS A 1 229 ? 2.891 -18.130 -4.047 1.00 82.38 229 HIS A O 1
ATOM 1783 N N . ALA A 1 230 ? 1.256 -19.480 -3.285 1.00 84.44 230 ALA A N 1
ATOM 1784 C CA . ALA A 1 230 ? 2.143 -20.591 -2.953 1.00 84.44 230 ALA A CA 1
ATOM 1785 C C . ALA A 1 230 ? 2.799 -21.192 -4.211 1.00 84.44 230 ALA A C 1
ATOM 1787 O O . ALA A 1 230 ? 4.013 -21.381 -4.238 1.00 84.44 230 ALA A O 1
ATOM 1788 N N . GLU A 1 231 ? 2.030 -21.404 -5.283 1.00 82.75 231 GLU A N 1
ATOM 1789 C CA . GLU A 1 231 ? 2.554 -21.922 -6.555 1.00 82.75 231 GLU A CA 1
ATOM 1790 C C . GLU A 1 231 ? 3.583 -20.978 -7.198 1.00 82.75 231 GLU A C 1
ATOM 1792 O O . GLU A 1 231 ? 4.607 -21.429 -7.716 1.00 82.75 231 GLU A O 1
ATOM 1797 N N . VAL A 1 232 ? 3.346 -19.661 -7.143 1.00 85.06 232 VAL A N 1
ATOM 1798 C CA . VAL A 1 232 ? 4.299 -18.661 -7.652 1.00 85.06 232 VAL A CA 1
ATOM 1799 C C . VAL A 1 232 ? 5.588 -18.663 -6.829 1.00 85.06 232 VAL A C 1
ATOM 1801 O O . VAL A 1 232 ? 6.671 -18.644 -7.412 1.00 85.06 232 VAL A O 1
ATOM 1804 N N . ALA A 1 233 ? 5.496 -18.742 -5.499 1.00 84.62 233 ALA A N 1
ATOM 1805 C CA . ALA A 1 233 ? 6.670 -18.791 -4.629 1.00 84.62 233 ALA A CA 1
ATOM 1806 C C . ALA A 1 233 ? 7.535 -20.040 -4.891 1.00 84.62 233 ALA A C 1
ATOM 1808 O O . ALA A 1 233 ? 8.758 -19.929 -5.012 1.00 84.62 233 ALA A O 1
ATOM 1809 N N . ASP A 1 234 ? 6.908 -21.206 -5.060 1.00 87.75 234 ASP A N 1
ATOM 1810 C CA . ASP A 1 234 ? 7.602 -22.459 -5.377 1.00 87.75 234 ASP A CA 1
ATOM 1811 C C . ASP A 1 234 ? 8.278 -22.405 -6.758 1.00 87.75 234 ASP A C 1
ATOM 1813 O O . ASP A 1 234 ? 9.402 -22.888 -6.945 1.00 87.75 234 ASP A O 1
ATOM 1817 N N . GLN A 1 235 ? 7.614 -21.786 -7.738 1.00 89.62 235 GLN A N 1
ATOM 1818 C CA . GLN A 1 235 ? 8.148 -21.617 -9.086 1.00 89.62 235 GLN A CA 1
ATOM 1819 C C . GLN A 1 235 ? 9.348 -20.658 -9.108 1.00 89.62 235 GLN A C 1
ATOM 1821 O O . GLN A 1 235 ? 10.367 -20.961 -9.736 1.00 89.62 235 GLN A O 1
ATOM 1826 N N . GLU A 1 236 ? 9.270 -19.534 -8.393 1.00 89.50 236 GLU A N 1
ATOM 1827 C CA . GLU A 1 236 ? 10.383 -18.591 -8.243 1.00 89.50 236 GLU A CA 1
ATOM 1828 C C . GLU A 1 236 ? 11.577 -19.235 -7.525 1.00 89.50 236 GLU A C 1
ATOM 1830 O O . GLU A 1 236 ? 12.725 -19.083 -7.958 1.00 89.50 236 GLU A O 1
ATOM 1835 N N . GLU A 1 237 ? 11.330 -20.012 -6.466 1.00 90.88 237 GLU A N 1
ATOM 1836 C CA . GLU A 1 237 ? 12.386 -20.736 -5.760 1.00 90.88 237 GLU A CA 1
ATOM 1837 C C . GLU A 1 237 ? 13.070 -21.762 -6.676 1.00 90.88 237 GLU A C 1
ATOM 1839 O O . GLU A 1 237 ? 14.303 -21.871 -6.695 1.00 90.88 237 GLU A O 1
ATOM 1844 N N . LYS A 1 238 ? 12.292 -22.490 -7.483 1.00 93.38 238 LYS A N 1
ATOM 1845 C CA . LYS A 1 238 ? 12.825 -23.452 -8.450 1.00 93.38 238 LYS A CA 1
ATOM 1846 C C . LYS A 1 238 ? 13.708 -22.775 -9.498 1.00 93.38 238 LYS A C 1
ATOM 1848 O O . LYS A 1 238 ? 14.821 -23.245 -9.741 1.00 93.38 238 LYS A O 1
ATOM 1853 N N . GLU A 1 239 ? 13.271 -21.653 -10.067 1.00 93.12 239 GLU A N 1
ATOM 1854 C CA . GLU A 1 239 ? 14.082 -20.889 -11.021 1.00 93.12 239 GLU A CA 1
ATOM 1855 C C . GLU A 1 239 ? 15.385 -20.380 -10.399 1.00 93.12 239 GLU A C 1
ATOM 1857 O O . GLU A 1 239 ? 16.445 -20.420 -11.032 1.00 93.12 239 GLU A O 1
ATOM 1862 N N . LEU A 1 240 ? 15.336 -19.913 -9.149 1.00 94.00 240 LEU A N 1
ATOM 1863 C CA . LEU A 1 240 ? 16.526 -19.470 -8.430 1.00 94.00 240 LEU A CA 1
ATOM 1864 C C . LEU A 1 240 ? 17.505 -20.622 -8.206 1.00 94.00 240 LEU A C 1
ATOM 1866 O O . LEU A 1 240 ? 18.701 -20.445 -8.445 1.00 94.00 240 LEU A O 1
ATOM 1870 N N . ARG A 1 241 ? 17.018 -21.807 -7.815 1.00 91.94 241 ARG A N 1
ATOM 1871 C CA . ARG A 1 241 ? 17.848 -23.012 -7.663 1.00 91.94 241 ARG A CA 1
ATOM 1872 C C . ARG A 1 241 ? 18.491 -23.423 -8.987 1.00 91.94 241 ARG A C 1
ATOM 1874 O O . ARG A 1 241 ? 19.698 -23.657 -9.018 1.00 91.94 241 ARG A O 1
ATOM 1881 N N . GLU A 1 242 ? 17.738 -23.434 -10.084 1.00 92.00 242 GLU A N 1
ATOM 1882 C CA . GLU A 1 242 ? 18.264 -23.755 -11.418 1.00 92.00 242 GLU A CA 1
ATOM 1883 C C . GLU A 1 242 ? 19.345 -22.759 -11.867 1.00 92.00 242 GLU A C 1
ATOM 1885 O O . GLU A 1 242 ? 20.405 -23.164 -12.355 1.00 92.00 242 GLU A O 1
ATOM 1890 N N . ARG A 1 243 ? 19.137 -21.454 -11.638 1.00 92.06 243 ARG A N 1
ATOM 1891 C CA . ARG A 1 243 ? 20.151 -20.420 -11.912 1.00 92.06 243 ARG A CA 1
ATOM 1892 C C . ARG A 1 243 ? 21.397 -20.609 -11.049 1.00 92.06 243 ARG A C 1
ATOM 1894 O O . ARG A 1 243 ? 22.511 -20.467 -11.555 1.00 92.06 243 ARG A O 1
ATOM 1901 N N . PHE A 1 244 ? 21.226 -20.959 -9.775 1.00 92.94 244 PHE A N 1
ATOM 1902 C CA . PHE A 1 244 ? 22.338 -21.225 -8.862 1.00 92.94 244 PHE A CA 1
ATOM 1903 C C . PHE A 1 244 ? 23.157 -22.443 -9.305 1.00 92.94 244 PHE A C 1
ATOM 1905 O O . PHE A 1 244 ? 24.388 -22.407 -9.302 1.00 92.94 244 PHE A O 1
ATOM 1912 N N . GLU A 1 245 ? 22.494 -23.511 -9.748 1.00 92.38 245 GLU A N 1
ATOM 1913 C CA . GLU A 1 245 ? 23.173 -24.676 -10.310 1.00 92.38 245 GLU A CA 1
ATOM 1914 C C . GLU A 1 245 ? 23.885 -24.360 -11.630 1.00 92.38 245 GLU A C 1
ATOM 1916 O O . GLU A 1 245 ? 25.001 -24.832 -11.850 1.00 92.38 245 GLU A O 1
ATOM 1921 N N . ALA A 1 246 ? 23.281 -23.550 -12.503 1.00 87.50 246 ALA A N 1
ATOM 1922 C CA . ALA A 1 246 ? 23.906 -23.115 -13.751 1.00 87.50 246 ALA A CA 1
ATOM 1923 C C . ALA A 1 246 ? 25.177 -22.285 -13.503 1.00 87.50 246 ALA A C 1
ATOM 1925 O O . ALA A 1 246 ? 26.176 -22.466 -14.198 1.00 87.50 246 ALA A O 1
ATOM 1926 N N . LEU A 1 247 ? 25.165 -21.425 -12.480 1.00 82.88 247 LEU A N 1
ATOM 1927 C CA . LEU A 1 247 ? 26.334 -20.663 -12.029 1.00 82.88 247 LEU A CA 1
ATOM 1928 C C . LEU A 1 247 ? 27.429 -21.558 -11.441 1.00 82.88 247 LEU A C 1
ATOM 1930 O O . LEU A 1 247 ? 28.603 -21.285 -11.648 1.00 82.88 247 LEU A O 1
ATOM 1934 N N . ARG A 1 248 ? 27.059 -22.640 -10.749 1.00 83.00 248 ARG A N 1
ATOM 1935 C CA . ARG A 1 248 ? 28.005 -23.596 -10.153 1.00 83.00 248 ARG A CA 1
ATOM 1936 C C . ARG A 1 248 ? 28.669 -24.529 -11.176 1.00 83.00 248 ARG A C 1
ATOM 1938 O O . ARG A 1 248 ? 29.701 -25.119 -10.875 1.00 83.00 248 ARG A O 1
ATOM 1945 N N . ARG A 1 249 ? 28.064 -24.705 -12.356 1.00 81.44 249 ARG A N 1
ATOM 1946 C CA . ARG A 1 249 ? 28.610 -25.514 -13.465 1.00 81.44 249 ARG A CA 1
ATOM 1947 C C . ARG A 1 249 ? 29.551 -24.726 -14.396 1.00 81.44 249 ARG A C 1
ATOM 1949 O O . ARG A 1 249 ? 30.080 -25.323 -15.331 1.00 81.44 249 ARG A O 1
ATOM 1956 N N . ARG A 1 250 ? 29.737 -23.422 -14.169 1.00 57.34 250 ARG A N 1
ATOM 1957 C CA . ARG A 1 250 ? 30.763 -22.584 -14.813 1.00 57.34 250 ARG A CA 1
ATOM 1958 C C . ARG A 1 250 ? 32.017 -22.511 -13.954 1.00 57.34 250 ARG A C 1
ATOM 1960 O O . ARG A 1 250 ? 33.096 -22.394 -14.570 1.00 57.34 250 ARG A O 1
#

Organism: NCBI:txid429131

Foldseek 3Di:
DDDDDDDDDDDDPPDPDDDPPPPPDDPPPVVVVVVVVVVVVVVVVVVVVVVVVVVVVVVVVVVVVVVVVVVVVVVVVVVVVVVVVVVVVVVVVVVVVVVVVVVVVVVVVVVVVVVVVVVVVVVVVVVVVVCVVVVVVVPPPDDDDDDDDDDPDPAWDFDQDPVGTDGDHDDDPPDPPDDDPDDDDPDDDDDDDDDDDDDDDDDDPPVVVVVVVVVVVVVVVVVVVVVVVVVVVVVVVVVVVVVVVVVVVD